Protein AF-A0A0D0VT07-F1 (afdb_monomer_lite)

pLDDT: mean 70.3, std 18.0, range [36.88, 98.62]

Structure (mmCIF, N/CA/C/O backbone):
data_AF-A0A0D0VT07-F1
#
_entry.id   AF-A0A0D0VT07-F1
#
loop_
_atom_site.group_PDB
_atom_site.id
_atom_site.type_symbol
_atom_site.label_atom_id
_atom_site.label_alt_id
_atom_site.label_comp_id
_atom_site.label_asym_id
_atom_site.label_entity_id
_atom_site.label_seq_id
_atom_site.pdbx_PDB_ins_code
_atom_site.Cartn_x
_atom_site.Cartn_y
_atom_site.Cartn_z
_atom_site.occupancy
_atom_site.B_iso_or_equiv
_atom_site.auth_seq_id
_atom_site.auth_comp_id
_atom_site.auth_asym_id
_atom_site.auth_atom_id
_atom_site.pdbx_PDB_model_num
ATOM 1 N N . MET A 1 1 ? -12.416 0.927 -58.620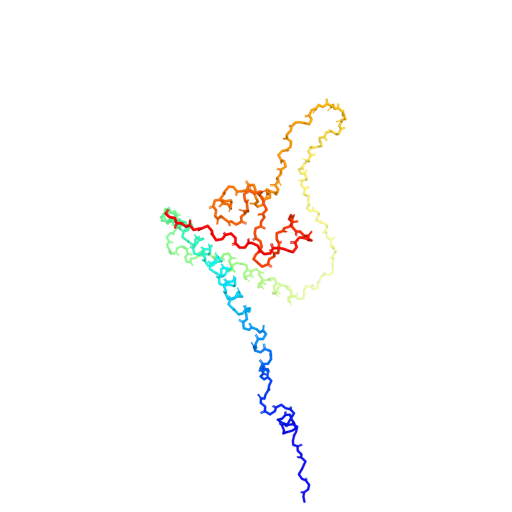 1.00 62.34 1 MET A N 1
ATOM 2 C CA . MET A 1 1 ? -13.016 1.342 -57.333 1.00 62.34 1 MET A CA 1
ATOM 3 C C . MET A 1 1 ? -11.871 1.669 -56.388 1.00 62.34 1 MET A C 1
ATOM 5 O O . MET A 1 1 ? -11.116 0.769 -56.050 1.00 62.34 1 MET A O 1
ATOM 9 N N . SER A 1 2 ? -11.650 2.947 -56.073 1.00 72.12 2 SER A N 1
ATOM 10 C CA . SER A 1 2 ? -10.597 3.383 -55.149 1.00 72.12 2 SER A CA 1
ATOM 11 C C . SER A 1 2 ? -11.063 3.151 -53.716 1.00 72.12 2 SER A C 1
ATOM 13 O O . SER A 1 2 ? -12.008 3.790 -53.256 1.00 72.12 2 SER A O 1
ATOM 15 N N . HIS A 1 3 ? -10.435 2.206 -53.021 1.00 80.38 3 HIS A N 1
ATOM 16 C CA . HIS A 1 3 ? -10.728 1.970 -51.615 1.00 80.38 3 HIS A CA 1
ATOM 17 C C . HIS A 1 3 ? -9.948 2.989 -50.783 1.00 80.38 3 HIS A C 1
ATOM 19 O O . HIS A 1 3 ? -8.718 2.976 -50.767 1.00 80.38 3 HIS A O 1
ATOM 25 N N . HIS A 1 4 ? -10.660 3.899 -50.123 1.00 83.94 4 HIS A N 1
ATOM 26 C CA . HIS A 1 4 ? -10.041 4.822 -49.180 1.00 83.94 4 HIS A CA 1
ATOM 27 C C . HIS A 1 4 ? -9.850 4.098 -47.842 1.00 83.94 4 HIS A C 1
ATOM 29 O O . HIS A 1 4 ? -10.792 3.447 -47.375 1.00 83.94 4 HIS A O 1
ATOM 35 N N . PRO A 1 5 ? -8.654 4.167 -47.233 1.00 84.44 5 PRO A N 1
ATOM 36 C CA . PRO A 1 5 ? -8.430 3.560 -45.933 1.00 84.44 5 PRO A CA 1
ATOM 37 C C . PRO A 1 5 ? -9.295 4.269 -44.891 1.00 84.44 5 PRO A C 1
ATOM 39 O O . PRO A 1 5 ? -9.394 5.498 -44.861 1.00 84.44 5 PRO A O 1
ATOM 42 N N . THR A 1 6 ? -9.946 3.483 -44.038 1.00 89.44 6 THR A N 1
ATOM 43 C CA . THR A 1 6 ? -10.738 4.039 -42.937 1.00 89.44 6 THR A CA 1
ATOM 44 C C . THR A 1 6 ? -9.805 4.655 -41.885 1.00 89.44 6 THR A C 1
ATOM 46 O O . THR A 1 6 ? -8.679 4.179 -41.730 1.00 89.44 6 THR A O 1
ATOM 49 N N . PRO A 1 7 ? -10.237 5.665 -41.105 1.00 81.38 7 PRO A N 1
ATOM 50 C CA . PRO A 1 7 ? -9.394 6.264 -40.062 1.00 81.38 7 PRO A CA 1
ATOM 51 C C . PRO A 1 7 ? -8.797 5.224 -39.099 1.00 81.38 7 PRO A C 1
ATOM 53 O O . PRO A 1 7 ? -7.610 5.250 -38.795 1.00 81.38 7 PRO A O 1
ATOM 56 N N . LYS A 1 8 ? -9.592 4.208 -38.740 1.00 78.88 8 LYS A N 1
ATOM 57 C CA . LYS A 1 8 ? -9.168 3.082 -37.892 1.00 78.88 8 LYS A CA 1
ATOM 58 C C . LYS A 1 8 ? -8.049 2.236 -38.511 1.00 78.88 8 LYS A C 1
ATOM 60 O O . LYS A 1 8 ? -7.284 1.596 -37.794 1.00 78.88 8 LYS A O 1
ATOM 65 N N . GLU A 1 9 ? -7.980 2.178 -39.834 1.00 83.50 9 GLU A N 1
ATOM 66 C CA . GLU A 1 9 ? -6.974 1.425 -40.583 1.00 83.50 9 GLU A CA 1
ATOM 67 C C . GLU A 1 9 ? -5.666 2.208 -40.731 1.00 83.50 9 GLU A C 1
ATOM 69 O O . GLU A 1 9 ? -4.577 1.643 -40.600 1.00 83.50 9 GLU A O 1
ATOM 74 N N . VAL A 1 10 ? -5.768 3.530 -40.878 1.00 83.00 10 VAL A N 1
ATOM 75 C CA . VAL A 1 10 ? -4.620 4.442 -40.793 1.00 83.00 10 VAL A CA 1
ATOM 76 C C . VAL A 1 10 ? -3.985 4.379 -39.396 1.00 83.00 10 VAL A C 1
ATOM 78 O O . VAL A 1 10 ? -2.770 4.205 -39.287 1.00 83.00 10 VAL A O 1
ATOM 81 N N . ASP A 1 11 ? -4.795 4.390 -38.332 1.00 78.81 11 ASP A N 1
ATOM 82 C CA . ASP A 1 11 ? -4.316 4.300 -36.942 1.00 78.81 11 ASP A CA 1
ATOM 83 C C . ASP A 1 11 ? -3.544 2.998 -36.662 1.00 78.81 11 ASP A C 1
ATOM 85 O O . ASP A 1 11 ? -2.495 3.002 -36.009 1.00 78.81 11 ASP A O 1
ATOM 89 N N . ARG A 1 12 ? -4.025 1.870 -37.204 1.00 78.06 12 ARG A N 1
ATOM 90 C CA . ARG A 1 12 ? -3.356 0.560 -37.102 1.00 78.06 12 ARG A CA 1
ATOM 91 C C . ARG A 1 12 ? -2.014 0.517 -37.832 1.00 78.06 12 ARG A C 1
ATOM 93 O O . ARG A 1 12 ? -1.123 -0.216 -37.408 1.00 78.06 12 ARG A O 1
ATOM 100 N N . THR A 1 13 ? -1.863 1.298 -38.899 1.00 80.06 13 THR A N 1
ATOM 101 C CA . THR A 1 13 ? -0.640 1.339 -39.712 1.00 80.06 13 THR A CA 1
ATOM 102 C C . THR A 1 13 ? 0.497 2.071 -38.991 1.00 80.06 13 THR A C 1
ATOM 104 O O . THR A 1 13 ? 1.646 1.641 -39.065 1.00 80.06 13 THR A O 1
ATOM 107 N N . TYR A 1 14 ? 0.190 3.139 -38.245 1.00 78.56 14 TYR A N 1
ATOM 108 C CA . TYR A 1 14 ? 1.198 3.958 -37.557 1.00 78.56 14 TYR A CA 1
ATOM 109 C C . TYR A 1 14 ? 1.756 3.294 -36.277 1.00 78.56 14 TYR A C 1
ATOM 111 O O . TYR A 1 14 ? 2.939 3.436 -35.975 1.00 78.56 14 TYR A O 1
ATOM 119 N N . HIS A 1 15 ? 0.947 2.506 -35.553 1.00 78.38 15 HIS A N 1
ATOM 120 C CA . HIS A 1 15 ? 1.388 1.720 -34.387 1.00 78.38 15 HIS A CA 1
ATOM 121 C C . HIS A 1 15 ? 0.908 0.260 -34.464 1.00 78.38 15 HIS A C 1
ATOM 123 O O . HIS A 1 15 ? 0.010 -0.142 -33.717 1.00 78.38 15 HIS A O 1
ATOM 129 N N . PRO A 1 16 ? 1.539 -0.588 -35.297 1.00 76.62 16 PRO A N 1
ATOM 130 C CA . PRO A 1 16 ? 1.051 -1.945 -35.562 1.00 76.62 16 PRO A CA 1
ATOM 131 C C . PRO A 1 16 ? 1.101 -2.872 -34.339 1.00 76.62 16 PRO A C 1
ATOM 133 O O . PRO A 1 16 ? 0.386 -3.867 -34.279 1.00 76.62 16 PRO A O 1
ATOM 136 N N . LYS A 1 17 ? 1.933 -2.551 -33.338 1.00 76.12 17 LYS A N 1
ATOM 137 C CA . LYS A 1 17 ? 2.031 -3.279 -32.057 1.00 76.12 17 LYS A CA 1
ATOM 138 C C . LYS A 1 17 ? 1.311 -2.558 -30.903 1.00 76.12 17 LYS A C 1
ATOM 140 O O . LYS A 1 17 ? 1.505 -2.918 -29.742 1.00 76.12 17 LYS A O 1
ATOM 145 N N . GLY A 1 18 ? 0.496 -1.550 -31.222 1.00 80.81 18 GLY A N 1
ATOM 146 C CA . GLY A 1 18 ? -0.196 -0.682 -30.270 1.00 80.81 18 GLY A CA 1
ATOM 147 C C . GLY A 1 18 ? 0.733 0.274 -29.515 1.00 80.81 18 GLY A C 1
ATOM 148 O O . GLY A 1 18 ? 1.937 0.335 -29.764 1.00 80.81 18 GLY A O 1
ATOM 149 N N . TYR A 1 19 ? 0.173 0.986 -28.533 1.00 78.06 19 TYR A N 1
ATOM 150 C CA . TYR A 1 19 ? 0.887 1.897 -27.619 1.00 78.06 19 TYR A CA 1
ATOM 151 C C . TYR A 1 19 ? 1.675 1.159 -26.519 1.00 78.06 19 TYR A C 1
ATOM 153 O O . TYR A 1 19 ? 1.827 1.638 -25.394 1.00 78.06 19 TYR A O 1
ATOM 161 N N . GLY A 1 20 ? 2.142 -0.055 -26.813 1.00 81.88 20 GLY A N 1
ATOM 162 C CA . GLY A 1 20 ? 2.931 -0.846 -25.882 1.00 81.88 20 GLY A CA 1
ATOM 163 C C . GLY A 1 20 ? 4.286 -0.197 -25.603 1.00 81.88 20 GLY A C 1
ATOM 164 O O . GLY A 1 20 ? 4.873 0.478 -26.445 1.00 81.88 20 GLY A O 1
ATOM 165 N N . MET A 1 21 ? 4.827 -0.435 -24.410 1.00 84.56 21 MET A N 1
ATOM 166 C CA . MET A 1 21 ? 6.164 0.049 -24.069 1.00 84.56 21 MET A CA 1
ATOM 167 C C . MET A 1 21 ? 7.233 -0.569 -24.970 1.00 84.56 21 MET A C 1
ATOM 169 O O . MET A 1 21 ? 7.330 -1.797 -25.083 1.00 84.56 21 MET A O 1
ATOM 173 N N . SER A 1 22 ? 8.088 0.286 -25.531 1.00 89.19 22 SER A N 1
ATOM 174 C CA . SER A 1 22 ? 9.254 -0.135 -26.301 1.00 89.19 22 SER A CA 1
ATOM 175 C C . SER A 1 22 ? 10.245 -0.939 -25.435 1.00 89.19 22 SER A C 1
ATOM 177 O O . SER A 1 22 ? 10.292 -0.772 -24.208 1.00 89.19 22 SER A O 1
ATOM 179 N N . PRO A 1 23 ? 11.070 -1.818 -26.038 1.00 87.25 23 PRO A N 1
ATOM 180 C CA . PRO A 1 23 ? 12.068 -2.601 -25.303 1.00 87.25 23 PRO A CA 1
ATOM 181 C C . PRO A 1 23 ? 13.051 -1.747 -24.488 1.00 87.25 23 PRO A C 1
ATOM 183 O O . PRO A 1 23 ? 13.441 -2.140 -23.386 1.00 87.25 23 PRO A O 1
ATOM 186 N N . SER A 1 24 ? 13.408 -0.558 -24.988 1.00 89.19 24 SER A N 1
ATOM 187 C CA . SER A 1 24 ? 14.269 0.400 -24.284 1.00 89.19 24 SER A CA 1
ATOM 188 C C . SER A 1 24 ? 13.611 0.926 -23.008 1.00 89.19 24 SER A C 1
ATOM 190 O O . SER A 1 24 ? 14.225 0.922 -21.940 1.00 89.19 24 SER A O 1
ATOM 192 N N . LEU A 1 25 ? 12.332 1.289 -23.090 1.00 88.50 25 LEU A N 1
ATOM 193 C CA . LEU A 1 25 ? 11.566 1.809 -21.964 1.00 88.50 25 LEU A CA 1
ATOM 194 C C . LEU A 1 25 ? 11.321 0.725 -20.898 1.00 88.50 25 LEU A C 1
ATOM 196 O O . LEU A 1 25 ? 11.452 0.994 -19.703 1.00 88.50 25 LEU A O 1
ATOM 200 N N . LYS A 1 26 ? 11.072 -0.529 -21.301 1.00 89.69 26 LYS A N 1
ATOM 201 C CA . LYS A 1 26 ? 10.966 -1.661 -20.359 1.00 89.69 26 LYS A CA 1
ATOM 202 C C . LYS A 1 26 ? 12.253 -1.865 -19.557 1.00 89.69 26 LYS A C 1
ATOM 204 O O . LYS A 1 26 ? 12.184 -2.036 -18.343 1.00 89.69 26 LYS A O 1
ATOM 209 N N . ARG A 1 27 ? 13.426 -1.820 -20.204 1.00 91.00 27 ARG A N 1
ATOM 210 C CA . ARG A 1 27 ? 14.727 -1.958 -19.523 1.00 91.00 27 ARG A CA 1
ATOM 211 C C . ARG A 1 27 ? 14.967 -0.823 -18.529 1.00 91.00 27 ARG A C 1
ATOM 213 O O . ARG A 1 27 ? 15.403 -1.098 -17.417 1.00 91.00 27 ARG A O 1
ATOM 220 N N . ALA A 1 28 ? 14.641 0.410 -18.910 1.00 91.69 28 ALA A N 1
ATOM 221 C CA . ALA A 1 28 ? 14.806 1.578 -18.048 1.00 91.69 28 ALA A CA 1
ATOM 222 C C . ALA A 1 28 ? 13.958 1.505 -16.764 1.00 91.69 28 ALA A C 1
ATOM 224 O O . ALA A 1 28 ? 14.369 2.021 -15.731 1.00 91.69 28 ALA A O 1
ATOM 225 N N . ARG A 1 29 ? 12.798 0.832 -16.797 1.00 91.62 29 ARG A N 1
ATOM 226 C CA . ARG A 1 29 ? 11.911 0.697 -15.627 1.00 91.62 29 ARG A CA 1
ATOM 227 C C . ARG A 1 29 ? 12.224 -0.491 -14.725 1.00 91.62 29 ARG A C 1
ATOM 229 O O . ARG A 1 29 ? 11.852 -0.450 -13.558 1.00 91.62 29 ARG A O 1
ATOM 236 N N . LYS A 1 30 ? 12.928 -1.517 -15.223 1.00 90.00 30 LYS A N 1
ATOM 237 C CA . LYS A 1 30 ? 13.288 -2.709 -14.434 1.00 90.00 30 LYS A CA 1
ATOM 238 C C . LYS A 1 30 ? 13.855 -2.404 -13.037 1.00 90.00 30 LYS A C 1
ATOM 240 O O . LYS A 1 30 ? 1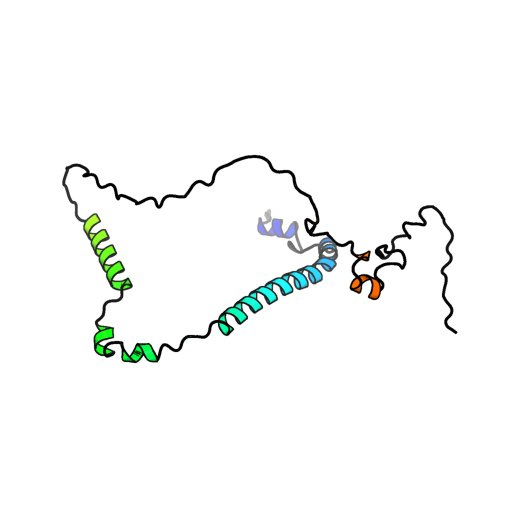3.371 -3.033 -12.101 1.00 90.00 30 LYS A 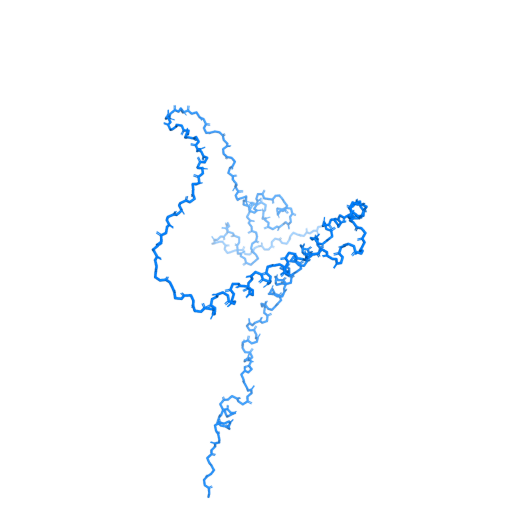O 1
ATOM 245 N N . PRO A 1 31 ? 14.814 -1.474 -12.851 1.00 90.62 31 PRO A N 1
ATOM 246 C CA . PRO A 1 31 ? 15.399 -1.259 -11.527 1.00 90.62 31 PRO A CA 1
ATOM 247 C C . PRO A 1 31 ? 14.438 -0.589 -10.534 1.00 90.62 31 PRO A C 1
ATOM 249 O O . PRO A 1 31 ? 14.538 -0.836 -9.339 1.00 90.62 31 PRO A O 1
ATOM 252 N N . PHE A 1 32 ? 13.484 0.222 -11.003 1.00 92.56 32 PHE A N 1
ATOM 253 C CA . PHE A 1 32 ? 12.603 0.995 -10.119 1.00 92.56 32 PHE A CA 1
ATOM 254 C C . PHE A 1 32 ? 11.345 0.241 -9.693 1.00 92.56 32 PHE A C 1
ATOM 256 O O . PHE A 1 32 ? 10.717 0.623 -8.713 1.00 92.56 32 PHE A O 1
ATOM 263 N N . ILE A 1 33 ? 10.974 -0.835 -10.394 1.00 93.19 33 ILE A N 1
ATOM 264 C CA . ILE A 1 33 ? 9.782 -1.620 -10.047 1.00 93.19 33 ILE A CA 1
ATOM 265 C C . ILE A 1 33 ? 9.913 -2.181 -8.629 1.00 93.19 33 ILE A C 1
ATOM 267 O O . ILE A 1 33 ? 8.999 -2.015 -7.829 1.00 93.19 33 ILE A O 1
ATOM 271 N N . LEU A 1 34 ? 11.057 -2.787 -8.301 1.00 93.38 34 LEU A N 1
ATOM 272 C CA . LEU A 1 34 ? 11.265 -3.386 -6.984 1.00 93.38 34 LEU A CA 1
ATOM 273 C C . LEU A 1 34 ? 11.245 -2.326 -5.877 1.00 93.38 34 LEU A C 1
ATOM 275 O O . LEU A 1 34 ? 10.527 -2.480 -4.895 1.00 93.38 34 LEU A O 1
ATOM 279 N N . THR A 1 35 ? 11.986 -1.231 -6.061 1.00 94.50 35 THR A N 1
ATOM 280 C CA . THR A 1 35 ? 12.071 -0.150 -5.072 1.00 94.50 35 THR A CA 1
ATOM 281 C C . THR A 1 35 ? 10.720 0.528 -4.853 1.00 94.50 35 THR A C 1
ATOM 283 O O . THR A 1 35 ? 10.335 0.761 -3.712 1.00 94.50 35 THR A O 1
ATOM 286 N N . ASN A 1 36 ? 9.957 0.782 -5.918 1.00 96.38 36 ASN A N 1
ATOM 287 C CA . ASN A 1 36 ? 8.639 1.408 -5.810 1.00 96.38 36 ASN A CA 1
ATOM 288 C C . ASN A 1 36 ? 7.613 0.480 -5.155 1.00 96.38 36 ASN A C 1
ATOM 290 O O . ASN A 1 36 ? 6.797 0.949 -4.368 1.00 96.38 36 ASN A O 1
ATOM 294 N N . VAL A 1 37 ? 7.655 -0.824 -5.448 1.00 97.38 37 VAL A N 1
ATOM 295 C CA . VAL A 1 37 ? 6.791 -1.811 -4.783 1.00 97.38 37 VAL A CA 1
ATOM 296 C C . VAL A 1 37 ? 7.145 -1.926 -3.307 1.00 97.38 37 VAL A C 1
ATOM 298 O O . VAL A 1 37 ? 6.246 -1.991 -2.478 1.00 97.38 37 VAL A O 1
ATOM 301 N N . LEU A 1 38 ? 8.433 -1.908 -2.964 1.00 97.88 38 LEU A N 1
ATOM 302 C CA . LEU A 1 38 ? 8.872 -1.984 -1.576 1.00 97.88 38 LEU A CA 1
ATOM 303 C C . LEU A 1 38 ? 8.437 -0.738 -0.800 1.00 97.88 38 LEU A C 1
ATOM 305 O O . LEU A 1 38 ? 7.771 -0.865 0.220 1.00 97.88 38 LEU A O 1
ATOM 309 N N . ILE A 1 39 ? 8.738 0.459 -1.307 1.00 98.06 39 ILE A N 1
ATOM 310 C CA . ILE A 1 39 ? 8.359 1.720 -0.654 1.00 98.06 39 ILE A CA 1
ATOM 311 C C . ILE A 1 39 ? 6.833 1.855 -0.593 1.00 98.06 39 ILE A C 1
ATOM 313 O O . ILE A 1 39 ? 6.275 2.100 0.475 1.00 98.06 39 ILE A O 1
ATOM 317 N N . GLY A 1 40 ? 6.138 1.631 -1.709 1.00 98.25 40 GLY A N 1
ATOM 318 C CA . GLY A 1 40 ? 4.676 1.656 -1.743 1.00 98.25 40 GLY A CA 1
ATOM 319 C C . GLY A 1 40 ? 4.067 0.642 -0.774 1.00 98.25 40 GLY A C 1
ATOM 320 O O . GLY A 1 40 ? 3.175 0.985 -0.003 1.00 98.25 40 GLY A O 1
ATOM 321 N N . GLY A 1 41 ? 4.614 -0.574 -0.736 1.00 98.56 41 GLY A N 1
ATOM 322 C CA . GLY A 1 41 ? 4.216 -1.626 0.194 1.00 98.56 41 GLY A CA 1
ATOM 323 C C . GLY A 1 41 ? 4.423 -1.229 1.653 1.00 98.56 41 GLY A C 1
ATOM 324 O O . GLY A 1 41 ? 3.527 -1.439 2.462 1.00 98.56 41 GLY A O 1
ATOM 325 N N . THR A 1 42 ? 5.546 -0.589 1.992 1.00 98.62 42 THR A N 1
ATOM 326 C CA . THR A 1 42 ? 5.786 -0.109 3.363 1.00 98.62 42 THR A CA 1
ATOM 327 C C . THR A 1 42 ? 4.783 0.955 3.794 1.00 98.62 42 THR A C 1
ATOM 329 O O . THR A 1 42 ? 4.286 0.893 4.914 1.00 98.62 42 THR A O 1
ATOM 332 N N . ILE A 1 43 ? 4.426 1.887 2.905 1.00 98.62 43 ILE A N 1
ATOM 333 C CA . ILE A 1 43 ? 3.437 2.932 3.197 1.00 98.62 43 ILE A CA 1
ATOM 334 C C . ILE A 1 43 ? 2.048 2.313 3.397 1.00 98.62 43 ILE A C 1
ATOM 336 O O . ILE A 1 43 ? 1.361 2.642 4.361 1.00 98.62 43 ILE A O 1
ATOM 340 N N . VAL A 1 44 ? 1.647 1.385 2.523 1.00 98.56 44 VAL A N 1
ATOM 341 C CA . VAL A 1 44 ? 0.354 0.690 2.628 1.00 98.56 44 VAL A CA 1
ATOM 342 C C . VAL A 1 44 ? 0.282 -0.152 3.900 1.00 98.56 44 VAL A C 1
ATOM 344 O O . VAL A 1 44 ? -0.705 -0.075 4.626 1.00 98.56 44 VAL A O 1
ATOM 347 N N . ALA A 1 45 ? 1.330 -0.918 4.208 1.00 98.56 45 ALA A N 1
ATOM 348 C CA . ALA A 1 45 ? 1.392 -1.725 5.422 1.00 98.56 45 ALA A CA 1
ATOM 349 C C . ALA A 1 45 ? 1.341 -0.856 6.685 1.00 98.56 45 ALA A C 1
ATOM 351 O O . ALA A 1 45 ? 0.636 -1.198 7.631 1.00 98.56 45 ALA A O 1
ATOM 352 N N . PHE A 1 46 ? 2.033 0.286 6.688 1.00 98.38 46 PHE A N 1
ATOM 353 C CA . PHE A 1 46 ? 1.967 1.248 7.784 1.00 98.38 46 PHE A CA 1
ATOM 354 C C . PHE A 1 46 ? 0.548 1.798 7.973 1.00 98.38 46 PHE A C 1
ATOM 356 O O . PHE A 1 46 ? 0.024 1.757 9.083 1.00 98.38 46 PHE A O 1
ATOM 363 N N . ALA A 1 47 ? -0.106 2.245 6.897 1.00 98.44 47 ALA A N 1
ATOM 364 C CA . ALA A 1 47 ? -1.467 2.773 6.963 1.00 98.44 47 ALA A CA 1
ATOM 365 C C . ALA A 1 47 ? -2.476 1.725 7.465 1.00 98.44 47 ALA A C 1
ATOM 367 O O . ALA A 1 47 ? -3.270 2.010 8.360 1.00 98.44 47 ALA A O 1
ATOM 368 N N . LEU A 1 48 ? -2.412 0.498 6.937 1.00 98.44 48 LEU A N 1
ATOM 369 C CA . LEU A 1 48 ? -3.256 -0.611 7.388 1.00 98.44 48 LEU A CA 1
ATOM 370 C C . LEU A 1 48 ? -2.960 -1.006 8.837 1.00 98.44 48 LEU A C 1
ATOM 372 O O . LEU A 1 48 ? -3.886 -1.323 9.575 1.00 98.44 48 LEU A O 1
ATOM 376 N N . GLY A 1 49 ? -1.695 -0.958 9.257 1.00 98.00 49 GLY A N 1
ATOM 377 C CA . GLY A 1 49 ? -1.293 -1.215 10.637 1.00 98.00 49 GLY A CA 1
ATOM 378 C C . GLY A 1 49 ? -1.887 -0.195 11.605 1.00 98.00 49 GLY A C 1
ATOM 379 O O . GLY A 1 49 ? -2.475 -0.584 12.609 1.00 98.00 49 GLY A O 1
ATOM 380 N N . VAL A 1 50 ? -1.807 1.099 11.276 1.00 97.62 50 VAL A N 1
ATOM 381 C CA . VAL A 1 50 ? -2.439 2.169 12.067 1.00 97.62 50 VAL A CA 1
ATOM 382 C C . VAL A 1 50 ? -3.958 1.998 12.102 1.00 97.62 50 VAL A C 1
ATOM 384 O O . VAL A 1 50 ? -4.555 2.112 13.168 1.00 97.62 50 VAL A O 1
ATOM 387 N N . TYR A 1 51 ? -4.588 1.676 10.970 1.00 96.50 51 TYR A N 1
ATOM 388 C CA . TYR A 1 51 ? -6.030 1.429 10.898 1.00 96.50 51 TYR A CA 1
ATOM 389 C C . TYR A 1 51 ? -6.460 0.234 11.760 1.00 96.50 51 TYR A C 1
ATOM 391 O O . TYR A 1 51 ? -7.357 0.362 12.593 1.00 96.50 51 TYR A O 1
ATOM 399 N N . ALA A 1 52 ? -5.792 -0.910 11.624 1.00 96.25 52 ALA A N 1
ATOM 400 C CA . ALA A 1 52 ? -6.090 -2.100 12.415 1.00 96.25 52 ALA A CA 1
ATOM 401 C C . ALA A 1 52 ? -5.857 -1.853 13.912 1.00 96.25 52 ALA A C 1
ATOM 403 O O . ALA A 1 52 ? -6.687 -2.230 14.739 1.00 96.25 52 ALA A O 1
ATOM 404 N N . TYR A 1 53 ? -4.768 -1.158 14.255 1.00 96.25 53 TYR A N 1
ATOM 405 C CA . TYR A 1 53 ? -4.505 -0.736 15.625 1.00 96.25 53 TYR A CA 1
ATOM 406 C C . TYR A 1 53 ? -5.608 0.182 16.145 1.00 96.25 53 TYR A C 1
ATOM 408 O O . TYR A 1 53 ? -6.055 -0.013 17.265 1.00 96.25 53 TYR A O 1
ATOM 416 N N . SER A 1 54 ? -6.096 1.131 15.342 1.00 95.31 54 SER A N 1
ATOM 417 C CA . SER A 1 54 ? -7.156 2.046 15.775 1.00 95.31 54 SER A CA 1
ATOM 418 C C . SER A 1 54 ? -8.434 1.308 16.177 1.00 95.31 54 SER A C 1
ATOM 420 O O . SER A 1 54 ? -8.999 1.619 17.216 1.00 95.31 54 SER A O 1
ATOM 422 N N . ILE A 1 55 ? -8.838 0.274 15.434 1.00 90.12 55 ILE A N 1
ATOM 423 C CA . ILE A 1 55 ? -10.017 -0.534 15.779 1.00 90.12 55 ILE A CA 1
ATOM 424 C C . ILE A 1 55 ? -9.757 -1.364 17.037 1.00 90.12 55 ILE A C 1
ATOM 426 O O . ILE A 1 55 ? -10.622 -1.455 17.897 1.00 90.12 55 ILE A O 1
ATOM 430 N N . SER A 1 56 ? -8.567 -1.958 17.161 1.00 87.62 56 SER A N 1
ATOM 431 C CA . SER A 1 56 ? -8.224 -2.789 18.320 1.00 87.62 56 SER A CA 1
ATOM 432 C C . SER A 1 56 ? -7.998 -1.985 19.602 1.00 87.62 56 SER A C 1
ATOM 434 O O . SER A 1 56 ? -8.181 -2.525 20.689 1.00 87.62 56 SER A O 1
ATOM 436 N N . ALA A 1 57 ? -7.516 -0.749 19.484 1.00 88.81 57 ALA A N 1
ATOM 437 C CA . ALA A 1 57 ? -7.191 0.118 20.610 1.00 88.81 57 ALA A CA 1
ATOM 438 C C . ALA A 1 57 ? -8.417 0.876 21.121 1.00 88.81 57 ALA A C 1
ATOM 440 O O . ALA A 1 57 ? -8.443 1.281 22.281 1.00 88.81 57 ALA A O 1
ATOM 441 N N . VAL A 1 58 ? -9.433 1.061 20.274 1.00 87.00 58 VAL A N 1
ATOM 442 C CA . VAL A 1 58 ? -10.742 1.523 20.723 1.00 87.00 58 VAL A CA 1
ATOM 443 C C . VAL A 1 58 ? -11.406 0.361 21.451 1.00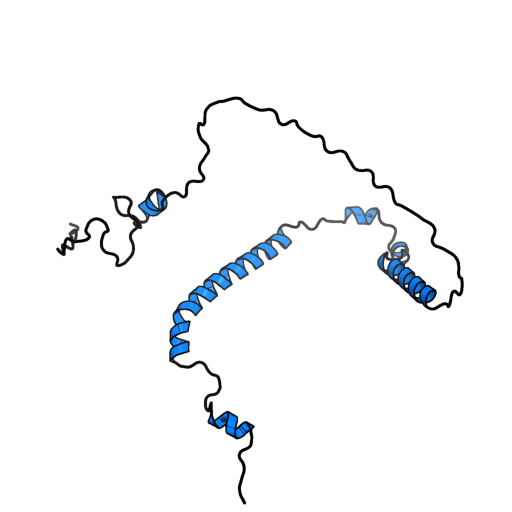 87.00 58 VAL A C 1
ATOM 445 O O . VAL A 1 58 ? -11.980 -0.541 20.843 1.00 87.00 58 VAL A O 1
ATOM 448 N N . GLN A 1 59 ? -11.300 0.382 22.777 1.00 77.94 59 GLN A N 1
ATOM 449 C CA . GLN A 1 59 ? -12.170 -0.406 23.635 1.00 77.94 59 GLN A CA 1
ATOM 450 C C . GLN A 1 59 ? -13.600 0.029 23.321 1.00 77.94 59 GLN A C 1
ATOM 452 O O . GLN A 1 59 ? -13.952 1.196 23.492 1.00 77.94 59 GLN A O 1
ATOM 457 N N . GLN A 1 60 ? -14.383 -0.886 22.753 1.00 76.38 60 GLN A N 1
ATOM 458 C CA . GLN A 1 60 ? -15.808 -0.662 22.580 1.00 76.38 60 GLN A CA 1
ATOM 459 C C . GLN A 1 60 ? -16.401 -0.654 23.984 1.00 76.38 60 GLN A C 1
ATOM 461 O O . GLN A 1 60 ? -16.395 -1.685 24.653 1.00 76.38 60 GLN A O 1
ATOM 466 N N . ASP A 1 61 ? -16.777 0.536 24.443 1.00 82.69 61 ASP A N 1
ATOM 467 C CA . ASP A 1 61 ? -17.417 0.732 25.736 1.00 82.69 61 ASP A CA 1
ATOM 468 C C . ASP A 1 61 ? -18.708 -0.096 25.777 1.00 82.69 61 ASP A C 1
ATOM 470 O O . ASP A 1 61 ? -19.467 -0.118 24.801 1.00 82.69 61 ASP A O 1
ATOM 474 N N . ASP A 1 62 ? -18.912 -0.836 26.862 1.00 79.12 62 ASP A N 1
ATOM 475 C CA . ASP A 1 62 ? -20.076 -1.703 27.013 1.00 79.12 62 ASP A CA 1
ATOM 476 C C . ASP A 1 62 ? -21.218 -0.864 27.579 1.00 79.12 62 ASP A C 1
ATOM 478 O O . ASP A 1 62 ? -21.326 -0.681 28.786 1.00 79.12 62 ASP A O 1
ATOM 482 N N . PHE A 1 63 ? -22.064 -0.329 26.698 1.00 74.19 63 PHE A N 1
ATOM 483 C CA . PHE A 1 63 ? -23.210 0.515 27.067 1.00 74.19 63 PHE A CA 1
ATOM 484 C C . PHE A 1 63 ? -24.356 -0.254 27.753 1.00 74.19 63 PHE A C 1
ATOM 486 O O . PHE A 1 63 ? -25.502 0.202 27.750 1.00 74.19 63 PHE A O 1
ATOM 493 N N . SER A 1 64 ? -24.074 -1.430 28.314 1.00 79.81 64 SER A N 1
ATOM 494 C CA . SER A 1 64 ? -25.041 -2.273 29.012 1.00 79.81 64 SER A CA 1
ATOM 495 C C . SER A 1 64 ? -25.611 -1.596 30.266 1.00 79.81 64 SER A C 1
ATOM 497 O O . SER A 1 64 ? -26.760 -1.837 30.624 1.00 79.81 64 SER A O 1
ATOM 499 N N . ASP A 1 65 ? -24.866 -0.679 30.885 1.00 80.38 65 ASP A N 1
ATOM 500 C CA . ASP A 1 65 ? -25.293 0.127 32.035 1.00 80.38 65 ASP A CA 1
ATOM 501 C C . ASP A 1 65 ? -26.272 1.263 31.675 1.00 80.38 65 ASP A C 1
ATOM 503 O O . ASP A 1 65 ? -27.052 1.718 32.515 1.00 80.38 65 ASP A O 1
ATOM 507 N N . VAL A 1 66 ? -26.277 1.711 30.418 1.00 74.00 66 VAL A N 1
ATOM 508 C CA . VAL A 1 66 ? -27.200 2.743 29.921 1.00 74.00 66 VAL A CA 1
ATOM 509 C C . VAL A 1 66 ? -28.557 2.144 29.533 1.00 74.00 66 VAL A C 1
ATOM 511 O O . VAL A 1 66 ? -29.569 2.850 29.553 1.00 74.00 66 VAL A O 1
ATOM 514 N N . GLU A 1 67 ? -28.622 0.849 29.209 1.00 73.88 67 GLU A N 1
ATOM 515 C CA . GLU A 1 67 ? -29.875 0.181 28.829 1.00 73.88 67 GLU A CA 1
ATOM 516 C C . GLU A 1 67 ? -30.937 0.222 29.931 1.00 73.88 67 GLU A C 1
ATOM 518 O O . GLU A 1 67 ? -32.115 0.414 29.617 1.00 73.88 67 GLU A O 1
ATOM 523 N N . ASP A 1 68 ? -30.513 0.163 31.193 1.00 76.38 68 ASP A N 1
ATOM 524 C CA . ASP A 1 68 ? -31.383 0.232 32.372 1.00 76.38 68 ASP A CA 1
ATOM 525 C C . ASP A 1 68 ? -32.007 1.622 32.590 1.00 76.38 68 ASP A C 1
ATOM 527 O O . ASP A 1 68 ? -33.067 1.748 33.206 1.00 76.38 68 ASP A O 1
ATOM 531 N N . LEU A 1 69 ? -31.372 2.684 32.084 1.00 75.06 69 LEU A N 1
ATOM 532 C CA . LEU A 1 69 ? -31.850 4.068 32.222 1.00 75.06 69 LEU A CA 1
ATOM 533 C C . LEU A 1 69 ? -32.817 4.477 31.115 1.00 75.06 69 LEU A C 1
ATOM 535 O O . LEU A 1 69 ? -33.462 5.527 31.187 1.00 75.06 69 LEU A O 1
ATOM 539 N N . LEU A 1 70 ? -32.881 3.686 30.055 1.00 72.19 70 LEU A N 1
ATOM 540 C CA . LEU A 1 70 ? -33.659 4.022 28.890 1.00 72.19 70 LEU A CA 1
ATOM 541 C C . LEU A 1 70 ? -35.102 3.521 29.055 1.00 72.19 70 LEU A C 1
ATOM 543 O O . LEU A 1 70 ? -35.327 2.405 29.524 1.00 72.19 70 LEU A O 1
ATOM 547 N N . PRO A 1 71 ? -36.098 4.309 28.614 1.00 74.38 71 PRO A N 1
ATOM 548 C CA . PRO A 1 71 ? -37.489 3.903 28.704 1.00 74.38 71 PRO A CA 1
ATOM 549 C C . PRO A 1 71 ? -37.734 2.607 27.908 1.00 74.38 71 PRO A C 1
ATOM 551 O O . PRO A 1 71 ? -36.977 2.310 26.965 1.00 74.38 71 PRO A O 1
ATOM 554 N N . PRO A 1 72 ? -38.783 1.838 28.263 1.00 78.88 72 PRO A N 1
ATOM 555 C CA . PRO A 1 72 ? -39.135 0.590 27.595 1.00 78.88 72 PRO A CA 1
ATOM 556 C C . PRO A 1 72 ? -39.148 0.748 26.072 1.00 78.88 72 PRO A C 1
ATOM 558 O O . PRO A 1 72 ? -39.513 1.798 25.541 1.00 78.88 72 PRO A O 1
ATOM 561 N N . VAL A 1 73 ? -38.762 -0.308 25.351 1.00 69.19 73 VAL A N 1
ATOM 562 C CA . VAL A 1 73 ? -38.562 -0.297 23.885 1.00 69.19 73 VAL A CA 1
ATOM 563 C C . VAL A 1 73 ? -39.784 0.254 23.123 1.00 69.19 73 VAL A C 1
ATOM 565 O O . VAL A 1 73 ? -39.653 0.884 22.073 1.00 69.19 73 VAL A O 1
ATOM 568 N N . GLU A 1 74 ? -40.977 0.089 23.696 1.00 73.56 74 GLU A N 1
ATOM 569 C CA . GLU A 1 74 ? -42.250 0.604 23.186 1.00 73.56 74 GLU A CA 1
ATOM 570 C C . GLU A 1 74 ? -42.319 2.139 23.148 1.00 73.56 74 GLU A C 1
ATOM 572 O O . GLU A 1 74 ? -42.843 2.714 22.193 1.00 73.56 74 GLU A O 1
ATOM 577 N N . GLU A 1 75 ? -41.753 2.818 24.143 1.00 70.12 75 GLU A N 1
ATOM 578 C CA . GLU A 1 75 ? -41.677 4.278 24.188 1.00 70.12 75 GLU A CA 1
ATOM 579 C C . GLU A 1 75 ? -40.581 4.796 23.261 1.00 70.12 75 GLU A C 1
ATOM 581 O O . GLU A 1 75 ? -40.794 5.781 22.559 1.00 70.12 75 GLU A O 1
ATOM 586 N N . ARG A 1 76 ? -39.454 4.080 23.140 1.00 65.31 76 ARG A N 1
ATOM 587 C CA . ARG A 1 76 ? -38.375 4.452 22.208 1.00 65.31 76 ARG A CA 1
ATOM 588 C C . ARG A 1 76 ? -38.823 4.475 20.754 1.00 65.31 76 ARG A C 1
ATOM 590 O O . ARG A 1 76 ? -38.414 5.358 20.013 1.00 65.31 76 ARG A O 1
ATOM 597 N N . SER A 1 77 ? -39.702 3.551 20.364 1.00 68.19 77 SER A N 1
ATOM 598 C CA . SER A 1 77 ? -40.286 3.533 19.017 1.00 68.19 77 SER A CA 1
ATOM 599 C C . SER A 1 77 ? -41.166 4.756 18.713 1.00 68.19 77 SER A C 1
ATOM 601 O O . SER A 1 77 ? -41.408 5.071 17.549 1.00 68.19 77 SER A O 1
ATOM 603 N N . LYS A 1 78 ? -41.636 5.456 19.755 1.00 73.75 78 LYS A N 1
ATOM 604 C CA . LYS A 1 78 ? -42.447 6.678 19.657 1.00 73.75 78 LYS A CA 1
ATOM 605 C C . LYS A 1 78 ? -41.627 7.959 19.791 1.00 73.75 78 LYS A C 1
ATOM 607 O O . LYS A 1 78 ? -42.130 9.023 19.430 1.00 73.75 78 LYS A O 1
ATOM 612 N N . ILE A 1 79 ? -40.394 7.884 20.292 1.00 71.69 79 ILE A N 1
ATOM 613 C CA . ILE A 1 79 ? -39.502 9.041 20.372 1.00 71.69 79 ILE A CA 1
ATOM 614 C C . ILE A 1 79 ? -39.024 9.361 18.953 1.00 71.69 79 ILE A C 1
ATOM 616 O O . ILE A 1 79 ? -38.392 8.544 18.287 1.00 71.69 79 ILE A O 1
ATOM 620 N N . ARG A 1 80 ? -39.363 10.559 18.472 1.00 71.12 80 ARG A N 1
ATOM 621 C CA . ARG A 1 80 ? -38.958 11.038 17.148 1.00 71.12 80 ARG A CA 1
ATOM 622 C C . ARG A 1 80 ? -37.439 11.182 17.081 1.00 71.12 80 ARG A C 1
ATOM 624 O O . ARG A 1 80 ? -36.832 11.780 17.968 1.00 71.12 80 ARG A O 1
ATOM 631 N N . SER A 1 81 ? -36.838 10.662 16.011 1.00 80.94 81 SER A N 1
ATOM 632 C CA . SER A 1 81 ? -35.423 10.886 15.724 1.00 80.94 81 SER A CA 1
ATOM 633 C C . SER A 1 81 ? -35.189 12.365 15.416 1.00 80.94 81 SER A C 1
ATOM 635 O O . SER A 1 81 ? -35.956 12.991 14.683 1.00 80.94 81 SER A O 1
ATOM 637 N N . ILE A 1 82 ? -34.087 12.915 15.925 1.00 78.81 82 ILE A N 1
ATOM 638 C CA . ILE A 1 82 ? -33.621 14.278 15.620 1.00 78.81 82 ILE A CA 1
ATOM 639 C C . ILE A 1 82 ? -33.493 14.480 14.097 1.00 78.81 82 ILE A C 1
ATOM 641 O O . ILE A 1 82 ? -33.701 15.576 13.573 1.00 78.81 82 ILE A O 1
ATOM 645 N N . GLU A 1 83 ? -33.192 13.408 13.362 1.00 79.38 83 GLU A N 1
ATOM 646 C CA . GLU A 1 83 ? -33.083 13.432 11.906 1.00 79.38 83 GLU A CA 1
ATOM 647 C C . GLU A 1 83 ? -34.449 13.565 11.208 1.00 79.38 83 GLU A C 1
ATOM 649 O O . GLU A 1 83 ? -34.555 14.260 10.190 1.00 79.38 83 GLU A O 1
ATOM 654 N N . ASP A 1 84 ? -35.504 12.989 11.792 1.00 82.25 84 ASP A N 1
ATOM 655 C CA . ASP A 1 84 ? -36.881 13.123 11.306 1.00 82.25 84 ASP A CA 1
ATOM 656 C C . ASP A 1 84 ? -37.421 14.534 11.560 1.00 82.25 84 ASP A C 1
ATOM 658 O O . ASP A 1 84 ? -38.004 15.146 10.663 1.00 82.25 84 ASP A O 1
ATOM 662 N N . GLU A 1 85 ? -37.149 15.111 12.733 1.00 82.38 85 GLU A N 1
ATOM 663 C CA . GLU A 1 85 ? -37.544 16.489 13.046 1.00 82.38 85 GLU A CA 1
ATOM 664 C C . GLU A 1 85 ? -36.839 17.502 12.127 1.00 82.38 85 GLU A C 1
ATOM 666 O O . GLU A 1 85 ? -37.467 18.409 11.577 1.00 82.38 85 GLU A O 1
ATOM 671 N N . ALA A 1 86 ? -35.545 17.306 11.856 1.00 85.88 86 ALA A N 1
ATOM 672 C CA . ALA A 1 86 ? -34.801 18.146 10.922 1.00 85.88 86 ALA A CA 1
ATOM 673 C C . ALA A 1 86 ? -35.286 17.993 9.466 1.00 85.88 86 ALA A C 1
ATOM 675 O O . ALA A 1 86 ? -35.138 18.914 8.657 1.00 85.88 86 ALA A O 1
ATOM 676 N N . ARG A 1 87 ? -35.839 16.835 9.088 1.00 83.25 87 ARG A N 1
ATOM 677 C CA . ARG A 1 87 ? -36.454 16.625 7.769 1.00 83.25 87 ARG A CA 1
ATOM 678 C C . ARG A 1 87 ? -37.798 17.339 7.670 1.00 83.25 87 ARG A C 1
ATOM 680 O O . ARG A 1 87 ? -38.046 18.005 6.666 1.00 83.25 87 ARG A O 1
ATOM 687 N N . GLU A 1 88 ? -38.621 17.258 8.711 1.00 84.81 88 GLU A N 1
ATOM 688 C CA . GLU A 1 88 ? -39.892 17.976 8.785 1.00 84.81 88 GLU A CA 1
ATOM 689 C C . GLU A 1 88 ? -39.673 19.493 8.754 1.00 84.81 88 GLU A C 1
ATOM 691 O O . GLU A 1 88 ? -40.280 20.171 7.932 1.00 84.81 88 GLU A O 1
ATOM 696 N N . GLN A 1 89 ? -38.745 20.042 9.544 1.00 83.19 89 GLN A N 1
ATOM 697 C CA . GLN A 1 89 ? -38.436 21.480 9.530 1.00 83.19 89 GLN A CA 1
ATOM 698 C C . GLN A 1 89 ? -37.988 21.974 8.148 1.00 83.19 89 GLN A C 1
ATOM 700 O O . GLN A 1 89 ? -38.403 23.046 7.707 1.00 83.19 89 GLN A O 1
ATOM 705 N N . ARG A 1 90 ? -37.184 21.184 7.425 1.00 85.25 90 ARG A N 1
ATOM 706 C CA . ARG A 1 90 ? -36.791 21.503 6.043 1.00 85.25 90 ARG A CA 1
ATOM 707 C C . ARG A 1 90 ? -37.971 21.434 5.076 1.00 85.25 90 ARG A C 1
ATOM 709 O O . ARG A 1 90 ? -38.048 22.261 4.172 1.00 85.25 90 ARG A O 1
ATOM 716 N N . ALA A 1 91 ? -38.893 20.493 5.273 1.00 84.44 91 ALA A N 1
ATOM 717 C CA . ALA A 1 91 ? -40.122 20.394 4.488 1.00 84.44 91 ALA A CA 1
ATOM 718 C C . ALA A 1 91 ? -41.091 21.557 4.774 1.00 84.44 91 ALA A C 1
ATOM 720 O O . ALA A 1 91 ? -41.706 22.095 3.858 1.00 84.44 91 ALA A O 1
ATOM 721 N N . PHE A 1 92 ? -41.190 22.006 6.026 1.00 79.62 92 PHE A N 1
ATOM 722 C CA . PHE A 1 92 ? -41.963 23.194 6.386 1.00 79.62 92 PHE A CA 1
ATOM 723 C C . PHE A 1 92 ? -41.325 24.475 5.836 1.00 79.62 92 PHE A C 1
ATOM 725 O O . PHE A 1 92 ? -42.045 25.339 5.344 1.00 79.62 92 PHE A O 1
ATOM 732 N N . GLN A 1 93 ? -39.992 24.590 5.837 1.00 81.94 93 GLN A N 1
ATOM 733 C CA . GLN A 1 93 ? -39.285 25.712 5.207 1.00 81.94 93 GLN A CA 1
ATOM 734 C C . GLN A 1 93 ? -39.447 25.724 3.682 1.00 81.94 93 GLN A C 1
ATOM 736 O O . GLN A 1 93 ? -39.606 26.796 3.099 1.00 81.94 93 GLN A O 1
ATOM 741 N N . SER A 1 94 ? -39.444 24.557 3.030 1.00 78.44 94 SER A N 1
ATOM 742 C CA . SER A 1 94 ? -39.662 24.460 1.583 1.00 78.44 94 SER A CA 1
ATOM 743 C C . SER A 1 94 ? -41.117 24.707 1.183 1.00 78.44 94 SER A C 1
ATOM 745 O O . SER A 1 94 ? -41.369 25.271 0.127 1.00 78.44 94 SER A O 1
ATOM 747 N N . LEU A 1 95 ? -42.088 24.357 2.027 1.00 73.88 95 LEU A N 1
ATOM 748 C CA . LEU A 1 95 ? -43.487 24.744 1.827 1.00 73.88 95 LEU A CA 1
ATOM 749 C C . LEU A 1 95 ? -43.709 26.240 2.085 1.00 73.88 95 LEU A C 1
ATOM 751 O O . LEU A 1 95 ? -44.414 26.894 1.318 1.00 73.88 95 LEU A O 1
ATOM 755 N N . ALA A 1 96 ? -43.077 26.806 3.116 1.00 70.88 96 ALA A N 1
ATOM 756 C CA . ALA A 1 96 ? -43.166 28.231 3.431 1.00 70.88 96 ALA A CA 1
ATOM 757 C C . ALA A 1 96 ? -42.552 29.121 2.337 1.00 70.88 96 ALA A C 1
ATOM 759 O O . ALA A 1 96 ? -43.050 30.219 2.104 1.00 70.88 96 ALA A O 1
ATOM 760 N N . SER A 1 97 ? -41.518 28.648 1.632 1.00 70.12 97 SER A N 1
ATOM 761 C CA . SER A 1 97 ? -40.933 29.361 0.489 1.00 70.12 97 SER A CA 1
ATOM 762 C C . SER A 1 97 ? -41.764 29.265 -0.797 1.00 70.12 97 SER A C 1
ATOM 764 O O . SER A 1 97 ? -41.538 30.042 -1.724 1.00 70.12 97 SER A O 1
ATOM 766 N N . VAL A 1 98 ? -42.741 28.352 -0.852 1.00 67.31 98 VAL A N 1
ATOM 767 C CA . VAL A 1 98 ? -43.643 28.151 -1.999 1.00 67.31 98 VAL A CA 1
ATOM 768 C C . VAL A 1 98 ? -44.993 28.862 -1.807 1.00 67.31 98 VAL A C 1
ATOM 770 O O . VAL A 1 98 ? -45.686 29.129 -2.789 1.00 67.31 98 VAL A O 1
ATOM 773 N N . LEU A 1 99 ? -45.360 29.257 -0.579 1.00 56.19 99 LEU A N 1
ATOM 774 C CA . LEU A 1 99 ? -46.497 30.156 -0.355 1.00 56.19 99 LEU A CA 1
ATOM 775 C C . LEU A 1 99 ? -46.126 31.605 -0.734 1.00 56.19 99 LEU A C 1
ATOM 777 O O . LEU A 1 99 ? -45.192 32.165 -0.155 1.00 56.19 99 LEU A O 1
ATOM 781 N N . PRO A 1 100 ? -46.868 32.267 -1.645 1.00 56.69 100 PRO A N 1
ATOM 782 C CA . PRO A 1 100 ? -46.604 33.650 -2.022 1.00 56.69 100 PRO A CA 1
ATOM 783 C C . PRO A 1 100 ? -47.020 34.589 -0.881 1.00 56.69 100 PRO A C 1
ATOM 785 O O . PRO A 1 100 ? -48.124 35.133 -0.855 1.00 56.69 100 PRO A O 1
ATOM 788 N N . THR A 1 101 ? -46.122 34.798 0.082 1.00 47.03 101 THR A N 1
ATOM 789 C CA . THR A 1 101 ? -46.257 35.860 1.081 1.00 47.03 101 THR A CA 1
ATOM 790 C C . THR A 1 101 ? -45.947 37.190 0.403 1.00 47.03 101 THR A C 1
ATOM 792 O O . THR A 1 101 ? -44.834 37.706 0.435 1.00 47.03 101 THR A O 1
ATOM 795 N N . SER A 1 102 ? -46.962 37.757 -0.242 1.00 54.44 102 SER A N 1
ATOM 796 C CA . SER A 1 102 ? -46.991 39.179 -0.562 1.00 54.44 102 SER A CA 1
ATOM 797 C C . SER A 1 102 ? -47.073 39.957 0.749 1.00 54.44 102 SER A C 1
ATOM 799 O O . SER A 1 102 ? -48.166 40.107 1.290 1.00 54.44 102 SER A O 1
ATOM 801 N N . ARG A 1 103 ? -45.942 40.452 1.267 1.00 42.97 103 ARG A N 1
ATOM 802 C CA . ARG A 1 103 ? -45.906 41.534 2.265 1.00 42.97 103 ARG A CA 1
ATOM 803 C C . ARG A 1 103 ? -44.596 42.318 2.189 1.00 42.97 103 ARG A C 1
ATOM 805 O O . ARG A 1 103 ? -43.543 41.886 2.635 1.00 42.97 103 ARG A O 1
ATOM 812 N N . ASN A 1 104 ? -44.731 43.505 1.617 1.00 47.72 104 ASN A N 1
ATOM 813 C CA . ASN A 1 104 ? -43.849 44.654 1.746 1.00 47.72 104 ASN A CA 1
ATOM 814 C C . ASN A 1 104 ? -43.803 45.083 3.234 1.00 47.72 104 ASN A C 1
ATOM 816 O O . ASN A 1 104 ? -44.878 45.390 3.739 1.00 47.72 104 ASN A O 1
ATOM 820 N N . LEU A 1 105 ? -42.642 45.054 3.924 1.00 41.91 105 LEU A N 1
ATOM 821 C CA . LEU A 1 105 ? -42.252 45.847 5.130 1.00 41.91 105 LEU A CA 1
ATOM 822 C C . LEU A 1 105 ? -40.854 45.406 5.693 1.00 41.91 105 LEU A C 1
ATOM 824 O O . LEU A 1 105 ? -40.422 44.292 5.405 1.00 41.91 105 LEU A O 1
ATOM 828 N N . PRO A 1 106 ? -40.121 46.284 6.426 1.00 49.66 106 PRO A N 1
ATOM 829 C CA . PRO A 1 106 ? -38.645 46.430 6.415 1.00 49.66 106 PRO A CA 1
ATOM 830 C C . PRO A 1 106 ? -37.844 45.581 7.434 1.00 49.66 106 PRO A C 1
ATOM 832 O O . PRO A 1 106 ? -38.427 45.032 8.370 1.00 49.66 106 PRO A O 1
ATOM 835 N N . PRO A 1 107 ? -36.496 45.502 7.298 1.00 48.91 107 PRO A N 1
ATOM 836 C CA . PRO A 1 107 ? -35.652 44.645 8.131 1.00 48.91 107 PRO A CA 1
ATOM 837 C C . PRO A 1 107 ? -35.432 45.228 9.534 1.00 48.91 107 PRO A C 1
ATOM 839 O O . PRO A 1 107 ? -34.871 46.312 9.697 1.00 48.91 107 PRO A O 1
ATOM 842 N N . ALA A 1 108 ? -35.841 44.468 10.551 1.00 39.16 108 ALA A N 1
ATOM 843 C CA . ALA A 1 108 ? -35.485 44.712 11.939 1.00 39.16 108 ALA A CA 1
ATOM 844 C C . ALA A 1 108 ? -34.115 44.099 12.260 1.00 39.16 108 ALA A C 1
ATOM 846 O O . ALA A 1 108 ? -33.789 42.972 11.893 1.00 39.16 108 ALA A O 1
ATOM 847 N N . THR A 1 109 ? -33.326 44.902 12.957 1.00 47.16 109 THR A N 1
ATOM 848 C CA . THR A 1 109 ? -31.975 44.660 13.444 1.00 47.16 109 THR A CA 1
ATOM 849 C C . THR A 1 109 ? -31.939 43.563 14.508 1.00 47.16 109 THR A C 1
ATOM 851 O O . THR A 1 109 ? -32.714 43.619 15.461 1.00 47.16 109 THR A O 1
ATOM 854 N N . SER A 1 110 ? -30.968 42.654 14.447 1.00 44.91 110 SER A N 1
ATOM 855 C CA . SER A 1 110 ? -30.529 41.916 15.637 1.00 44.91 110 SER A CA 1
ATOM 856 C C . SER A 1 110 ? -29.048 41.555 15.524 1.00 44.91 110 SER A C 1
ATOM 858 O O . SER A 1 110 ? -28.679 40.603 14.839 1.00 44.91 110 SER A O 1
ATOM 860 N N . ASN A 1 111 ? -28.210 42.340 16.203 1.00 43.91 111 ASN A N 1
ATOM 861 C CA . ASN A 1 111 ? -26.819 42.012 16.510 1.00 43.91 111 ASN A CA 1
ATOM 862 C C . ASN A 1 111 ? -26.786 40.949 17.624 1.00 43.91 111 ASN A C 1
ATOM 864 O O . ASN A 1 111 ? -27.300 41.231 18.709 1.00 43.91 111 ASN A O 1
ATOM 868 N N . PRO A 1 112 ? -26.149 39.781 17.439 1.00 48.34 112 PRO A N 1
ATOM 869 C CA . PRO A 1 112 ? -25.779 38.923 18.555 1.00 48.34 112 PRO A CA 1
ATOM 870 C C . PRO A 1 112 ? -24.443 39.385 19.154 1.00 48.34 112 PRO A C 1
ATOM 872 O O . PRO A 1 112 ? -23.387 39.337 18.526 1.00 48.34 112 PRO A O 1
ATOM 875 N N . SER A 1 113 ? -24.515 39.861 20.393 1.00 36.88 113 SER A N 1
ATOM 876 C CA . SER A 1 113 ? -23.399 40.192 21.274 1.00 36.88 113 SER A CA 1
ATOM 877 C C . SER A 1 113 ? -22.536 38.961 21.588 1.00 36.88 113 SER A C 1
ATOM 879 O O . SER A 1 113 ? -22.985 38.056 22.291 1.00 36.88 113 SER A O 1
ATOM 881 N N . SER A 1 114 ? -21.285 38.964 21.124 1.00 43.19 114 SER A N 1
ATOM 882 C CA . SER A 1 114 ? -20.228 38.034 21.548 1.00 43.19 114 SER A CA 1
ATOM 883 C C . SER A 1 114 ? -19.442 38.623 22.730 1.00 43.19 114 SER A C 1
ATOM 885 O O . SER A 1 114 ? -18.909 39.726 22.595 1.00 43.19 114 SER A O 1
ATOM 887 N N . PRO A 1 115 ? -19.307 37.930 23.876 1.00 48.62 115 PRO A N 1
ATOM 888 C CA . PRO A 1 115 ? -18.401 38.351 24.939 1.00 48.62 115 PRO A CA 1
ATOM 889 C C . PRO A 1 115 ? -16.962 37.908 24.624 1.00 48.62 115 PRO A C 1
ATOM 891 O O . PRO A 1 115 ? -16.595 36.746 24.803 1.00 48.62 115 PRO A O 1
ATOM 894 N N . SER A 1 116 ? -16.131 38.845 24.165 1.00 37.62 116 SER A N 1
ATOM 895 C CA . SER A 1 116 ? -14.684 38.651 24.027 1.00 37.62 116 SER A CA 1
ATOM 896 C C . SER A 1 116 ? -14.041 38.432 25.400 1.00 37.62 116 SER A C 1
ATOM 898 O O . SER A 1 116 ? -14.008 39.326 26.244 1.00 37.62 116 SER A O 1
ATOM 900 N N . LYS A 1 117 ? -13.518 37.222 25.622 1.00 43.62 117 LYS A N 1
ATOM 901 C CA . LYS A 1 117 ? -12.657 36.873 26.756 1.00 43.62 117 LYS A CA 1
ATOM 902 C C . LYS A 1 117 ? -11.295 37.549 26.546 1.00 43.62 117 LYS A C 1
ATOM 904 O O . LYS A 1 117 ? -10.598 37.253 25.581 1.00 43.62 117 LYS A O 1
ATOM 909 N N . ALA A 1 118 ? -10.966 38.482 27.434 1.00 41.56 118 ALA A N 1
ATOM 910 C CA . ALA A 1 118 ? -9.739 39.267 27.425 1.00 41.56 118 ALA A CA 1
ATOM 911 C C . ALA A 1 118 ? -8.473 38.391 27.482 1.00 41.56 118 ALA A C 1
ATOM 913 O O . ALA A 1 118 ? -8.366 37.480 28.304 1.00 41.56 118 ALA A O 1
ATOM 914 N N . ILE A 1 119 ? -7.521 38.712 26.608 1.00 45.19 119 ILE A N 1
ATOM 915 C CA . ILE A 1 119 ? -6.145 38.210 26.585 1.00 45.19 119 ILE A CA 1
ATOM 916 C C . ILE A 1 119 ? -5.325 39.124 27.514 1.00 45.19 119 ILE A C 1
ATOM 918 O O . ILE A 1 119 ? -5.390 40.339 27.328 1.00 45.19 119 ILE A O 1
ATOM 922 N N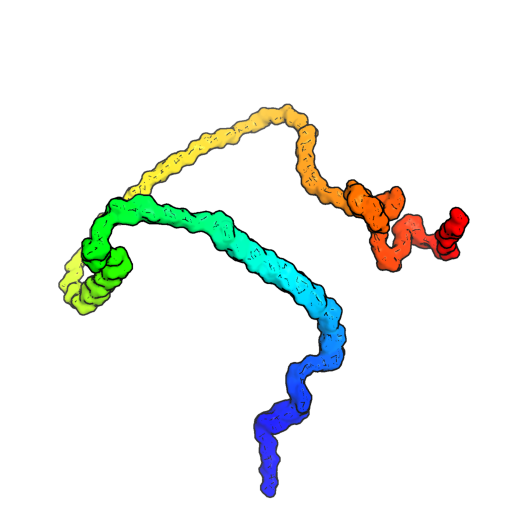 . PRO A 1 120 ? -4.573 38.613 28.504 1.00 53.22 120 PRO A N 1
ATOM 923 C CA . PRO A 1 120 ? -3.645 39.445 29.260 1.00 53.22 120 PRO A CA 1
ATOM 924 C C . PRO A 1 120 ? -2.347 39.667 28.470 1.00 53.22 120 PRO A C 1
ATOM 926 O O . PRO A 1 120 ? -1.647 38.721 28.108 1.00 53.22 120 PRO A O 1
ATOM 929 N N . GLU A 1 121 ? -2.040 40.938 28.218 1.00 47.91 121 GLU A N 1
ATOM 930 C CA . GLU A 1 121 ? -0.759 41.420 27.700 1.00 47.91 121 GLU A CA 1
ATOM 931 C C . GLU A 1 121 ? 0.348 41.199 28.744 1.00 47.91 121 GLU A C 1
ATOM 933 O O . GLU A 1 121 ? 0.195 41.564 29.912 1.00 47.91 121 GLU A O 1
ATOM 938 N N . VAL A 1 122 ? 1.472 40.609 28.329 1.00 48.53 122 VAL A N 1
ATOM 939 C CA . VAL A 1 122 ? 2.702 40.526 29.131 1.00 48.53 122 VAL A CA 1
ATOM 940 C C . VAL A 1 122 ? 3.743 41.514 28.586 1.00 48.53 122 VAL A C 1
ATOM 942 O O . VAL A 1 122 ? 3.937 41.580 27.370 1.00 48.53 122 VAL A O 1
ATOM 945 N N . PRO A 1 123 ? 4.391 42.308 29.459 1.00 52.88 123 PRO A N 1
ATOM 946 C CA . PRO A 1 123 ? 5.177 43.474 29.069 1.00 52.88 123 PRO A CA 1
ATOM 947 C C . PRO A 1 123 ? 6.533 43.100 28.461 1.00 52.88 123 PRO A C 1
ATOM 949 O O . PRO A 1 123 ? 7.302 42.325 29.029 1.00 52.88 123 PRO A O 1
ATOM 952 N N . PHE A 1 124 ? 6.851 43.730 27.329 1.00 41.56 124 PHE A N 1
ATOM 953 C CA . PHE A 1 124 ? 8.211 43.839 26.812 1.00 41.56 124 PHE A CA 1
ATOM 954 C C . PHE A 1 124 ? 9.012 44.786 27.713 1.00 41.56 124 PHE A C 1
ATOM 956 O O . PHE A 1 124 ? 8.745 45.987 27.748 1.00 41.56 124 PHE A O 1
ATOM 963 N N . ALA A 1 125 ? 10.003 44.249 28.421 1.00 42.00 125 ALA A N 1
ATOM 964 C CA . ALA A 1 125 ? 11.064 45.030 29.036 1.00 42.00 125 ALA A CA 1
ATOM 965 C C . ALA A 1 125 ? 12.398 44.284 28.934 1.00 42.00 125 ALA A C 1
ATOM 967 O O . ALA A 1 125 ? 12.481 43.059 28.983 1.00 42.00 125 ALA A O 1
ATOM 968 N N . GLU A 1 126 ? 13.418 45.090 28.713 1.00 39.88 126 GLU A N 1
ATOM 969 C CA . GLU A 1 126 ? 14.712 44.803 28.128 1.00 39.88 126 GLU A CA 1
ATOM 970 C C . GLU A 1 126 ? 15.776 44.450 29.183 1.00 39.88 126 GLU A C 1
ATOM 972 O O . GLU A 1 126 ? 15.698 44.879 30.330 1.00 39.88 126 GLU A O 1
ATOM 977 N N . ALA A 1 127 ? 16.795 43.715 28.725 1.00 39.75 127 ALA A N 1
ATOM 978 C CA . ALA A 1 127 ? 18.129 43.536 29.307 1.00 39.75 127 ALA A CA 1
ATOM 979 C C . ALA A 1 127 ? 18.291 42.752 30.629 1.00 39.75 127 ALA A C 1
ATOM 981 O O . ALA A 1 127 ? 18.148 43.283 31.725 1.00 39.75 127 ALA A O 1
ATOM 982 N N . ALA A 1 128 ? 18.847 41.538 30.514 1.00 40.22 128 ALA A N 1
ATOM 983 C CA . ALA A 1 128 ? 19.936 41.100 31.391 1.00 40.22 128 ALA A CA 1
ATOM 984 C C . ALA A 1 128 ? 20.794 40.026 30.703 1.00 40.22 128 ALA A C 1
ATOM 986 O O . ALA A 1 128 ? 20.311 39.011 30.209 1.00 40.22 128 ALA A O 1
ATOM 987 N N . VAL A 1 129 ? 22.091 40.301 30.667 1.00 47.19 129 VAL A N 1
ATOM 988 C CA . VAL A 1 129 ? 23.174 39.496 30.108 1.00 47.19 129 VAL A CA 1
ATOM 989 C C . VAL A 1 129 ? 23.468 38.340 31.068 1.00 47.19 129 VAL A C 1
ATOM 991 O O . VAL A 1 129 ? 23.864 38.602 32.200 1.00 47.19 129 VAL A O 1
ATOM 994 N N . ALA A 1 130 ? 23.301 37.082 30.648 1.00 40.84 130 ALA A N 1
ATOM 995 C CA . ALA A 1 130 ? 23.833 35.930 31.382 1.00 40.84 130 ALA A CA 1
ATOM 996 C C . ALA A 1 130 ? 23.958 34.676 30.496 1.00 40.84 130 ALA A C 1
ATOM 998 O O . ALA A 1 130 ? 22.972 34.075 30.084 1.00 40.84 130 ALA A O 1
ATOM 999 N N . ASP A 1 131 ? 25.214 34.313 30.242 1.00 37.66 131 ASP A N 1
ATOM 1000 C CA . ASP A 1 131 ? 25.746 32.955 30.094 1.00 37.66 131 ASP A CA 1
ATOM 1001 C C . ASP A 1 131 ? 25.033 31.973 29.140 1.00 37.66 131 ASP A C 1
ATOM 1003 O O . ASP A 1 131 ? 24.218 31.125 29.507 1.00 37.66 131 ASP A O 1
ATOM 1007 N N . SER A 1 132 ? 25.447 32.010 27.875 1.00 43.34 132 SER A N 1
ATOM 1008 C CA . SER A 1 132 ? 25.203 30.950 26.902 1.00 43.34 132 SER A CA 1
ATOM 1009 C C . SER A 1 132 ? 26.017 29.699 27.252 1.00 43.34 132 SER A C 1
ATOM 1011 O O . SER A 1 132 ? 27.125 29.505 26.747 1.00 43.34 132 SER A O 1
ATOM 1013 N N . LYS A 1 133 ? 25.453 28.814 28.080 1.00 43.78 133 LYS A N 1
ATOM 1014 C CA . LYS A 1 133 ? 25.949 27.444 28.253 1.00 43.78 133 LYS A CA 1
ATOM 1015 C C . LYS A 1 133 ? 24.860 26.435 27.891 1.00 43.78 133 LYS A C 1
ATOM 1017 O O . LYS A 1 133 ? 23.843 26.321 28.561 1.00 43.78 133 LYS A O 1
ATOM 1022 N N . ALA A 1 134 ? 25.146 25.689 26.823 1.00 49.09 134 ALA A N 1
ATOM 1023 C CA . ALA A 1 134 ? 24.453 24.491 26.354 1.00 49.09 134 ALA A CA 1
ATOM 1024 C C . ALA A 1 134 ? 23.013 24.677 25.841 1.00 49.09 134 ALA A C 1
ATOM 1026 O O . ALA A 1 134 ? 22.067 24.057 26.324 1.00 49.09 134 ALA A O 1
ATOM 1027 N N . THR A 1 135 ? 22.864 25.407 24.733 1.00 46.06 135 THR A N 1
ATOM 1028 C CA . THR A 1 135 ? 21.842 25.026 23.755 1.00 46.06 135 THR A CA 1
ATOM 1029 C C . THR A 1 135 ? 22.235 23.662 23.191 1.00 46.06 135 THR A C 1
ATOM 1031 O O . THR A 1 135 ? 23.245 23.504 22.507 1.00 46.06 135 THR A O 1
ATOM 1034 N N . SER A 1 136 ? 21.450 22.646 23.544 1.00 50.28 136 SER A N 1
ATOM 1035 C CA . SER A 1 136 ? 21.433 21.334 22.906 1.00 50.28 136 SER A CA 1
ATOM 1036 C C . SER A 1 136 ? 21.181 21.528 21.409 1.00 50.28 136 SER A C 1
ATOM 1038 O O . SER A 1 136 ? 20.040 21.526 20.945 1.00 50.28 136 SER A O 1
ATOM 1040 N N . SER A 1 137 ? 22.258 21.723 20.647 1.00 47.88 137 SER A N 1
ATOM 1041 C CA . SER A 1 137 ? 22.236 21.610 19.200 1.00 47.88 137 SER A CA 1
ATOM 1042 C C . SER A 1 137 ? 21.706 20.220 18.889 1.00 47.88 137 SER A C 1
ATOM 1044 O O . SER A 1 137 ? 22.318 19.227 19.293 1.00 47.88 137 SER A O 1
ATOM 1046 N N . TRP A 1 138 ? 20.585 20.140 18.181 1.00 51.91 138 TRP A N 1
ATOM 1047 C CA . TRP A 1 138 ? 20.118 18.917 17.540 1.00 51.91 138 TRP A CA 1
ATOM 1048 C C . TRP A 1 138 ? 21.133 18.561 16.442 1.00 51.91 138 TRP A C 1
ATOM 1050 O O . TRP A 1 138 ? 20.944 18.815 15.257 1.00 51.91 138 TRP A O 1
ATOM 1060 N N . GLY A 1 139 ? 22.308 18.110 16.876 1.00 53.12 139 GLY A N 1
ATOM 1061 C CA . GLY A 1 139 ? 23.472 17.906 16.046 1.00 53.12 139 GLY A CA 1
ATOM 1062 C C . GLY A 1 139 ? 23.195 16.722 15.151 1.00 53.12 139 GLY A C 1
ATOM 1063 O O . GLY A 1 139 ? 22.984 15.608 15.633 1.00 53.12 139 GLY A O 1
ATOM 1064 N N . ILE A 1 140 ? 23.197 16.965 13.845 1.00 60.75 140 ILE A N 1
ATOM 1065 C CA . ILE A 1 140 ? 23.297 15.915 12.841 1.00 60.75 140 ILE A CA 1
ATOM 1066 C C . ILE A 1 140 ? 24.642 15.232 13.106 1.00 60.75 140 ILE A C 1
ATOM 1068 O O . ILE A 1 140 ? 25.691 15.704 12.668 1.00 60.75 140 ILE A O 1
ATOM 1072 N N . LYS A 1 141 ? 24.626 14.169 13.917 1.00 64.94 141 LYS A N 1
ATOM 1073 C CA . LYS A 1 141 ? 25.813 13.363 14.197 1.00 64.94 141 LYS A CA 1
ATOM 1074 C C . LYS A 1 141 ? 26.290 12.829 12.857 1.00 64.94 141 LYS A C 1
ATOM 1076 O O . LYS A 1 141 ? 25.511 12.216 12.122 1.00 64.94 141 LYS A O 1
ATOM 1081 N N . ARG A 1 142 ? 27.551 13.096 12.512 1.00 65.12 142 ARG A N 1
ATOM 1082 C CA . ARG A 1 142 ? 28.144 12.511 11.310 1.00 65.12 142 ARG A CA 1
ATOM 1083 C C . ARG A 1 142 ? 28.015 10.996 11.432 1.00 65.12 142 ARG A C 1
ATOM 1085 O O . ARG A 1 142 ? 28.199 10.452 12.517 1.00 65.12 142 ARG A O 1
ATOM 1092 N N . LEU A 1 143 ? 27.708 10.307 10.331 1.00 65.69 143 LEU A N 1
ATOM 1093 C CA . LEU A 1 143 ? 27.539 8.845 10.337 1.00 65.69 143 LEU A CA 1
ATOM 1094 C C . LEU A 1 143 ? 28.756 8.106 10.941 1.00 65.69 143 LEU A C 1
ATOM 1096 O O . LEU A 1 143 ? 28.589 7.017 11.479 1.00 65.69 143 LEU A O 1
ATOM 1100 N N . GLY A 1 144 ? 29.953 8.710 10.911 1.00 64.75 144 GLY A N 1
ATOM 1101 C CA . GLY A 1 144 ? 31.172 8.191 11.549 1.00 64.75 144 GLY A CA 1
ATOM 1102 C C . GLY A 1 144 ? 31.227 8.272 13.085 1.00 64.75 144 GLY A C 1
ATOM 1103 O O . GLY A 1 144 ? 31.981 7.515 13.705 1.00 64.75 144 GLY A O 1
ATOM 1104 N N . ASP A 1 145 ? 30.410 9.126 13.709 1.00 64.94 145 ASP A N 1
ATOM 1105 C CA . ASP A 1 145 ? 30.311 9.285 15.173 1.00 64.94 145 ASP A CA 1
ATOM 1106 C C . ASP A 1 145 ? 29.279 8.340 15.796 1.00 64.94 145 ASP A C 1
ATOM 1108 O O . ASP A 1 145 ? 29.112 8.265 17.013 1.00 64.94 145 ASP A O 1
ATOM 1112 N N . VAL A 1 146 ? 28.554 7.614 14.952 1.00 75.81 146 VAL A N 1
ATOM 1113 C CA . VAL A 1 146 ? 27.528 6.677 15.371 1.00 75.81 146 VAL A CA 1
ATOM 1114 C C . VAL A 1 146 ? 28.175 5.303 15.551 1.00 75.81 146 VAL A C 1
ATOM 1116 O O . VAL A 1 146 ? 28.488 4.610 14.583 1.00 75.81 146 VAL A O 1
ATOM 1119 N N . GLU A 1 147 ? 28.374 4.891 16.804 1.00 74.06 147 GLU A N 1
ATOM 1120 C CA . GLU A 1 147 ? 29.106 3.661 17.154 1.00 74.06 147 GLU A CA 1
ATOM 1121 C C . GLU A 1 147 ? 28.550 2.398 16.484 1.00 74.06 147 GLU A C 1
ATOM 1123 O O . GLU A 1 147 ? 29.316 1.520 16.082 1.00 74.06 147 GLU A O 1
ATOM 1128 N N . TRP A 1 148 ? 27.227 2.312 16.295 1.00 77.44 148 TRP A N 1
ATOM 1129 C CA . TRP A 1 148 ? 26.619 1.160 15.625 1.00 77.44 148 TRP A CA 1
ATOM 1130 C C . TRP A 1 148 ? 26.997 1.073 14.138 1.00 77.44 148 TRP A C 1
ATOM 1132 O O . TRP A 1 148 ? 27.101 -0.031 13.605 1.00 77.44 148 TRP A O 1
ATOM 1142 N N . ILE A 1 149 ? 27.255 2.208 13.479 1.00 72.44 149 ILE A N 1
ATOM 1143 C CA . ILE A 1 149 ? 27.704 2.266 12.080 1.00 72.44 149 ILE A CA 1
ATOM 1144 C C . ILE A 1 149 ? 29.184 1.878 11.994 1.00 72.44 149 ILE A C 1
ATOM 1146 O O . ILE A 1 149 ? 29.560 1.080 11.131 1.00 72.44 149 ILE A O 1
ATOM 1150 N N . ARG A 1 150 ? 30.011 2.360 12.935 1.00 70.38 150 ARG A N 1
ATOM 1151 C CA . ARG A 1 150 ? 31.433 1.991 13.041 1.00 70.38 150 ARG A CA 1
ATOM 1152 C C . ARG A 1 150 ? 31.609 0.489 13.275 1.00 70.38 150 ARG A C 1
ATOM 1154 O O . ARG A 1 150 ? 32.363 -0.162 12.560 1.00 70.38 150 ARG A O 1
ATOM 1161 N N . LYS A 1 151 ? 30.833 -0.097 14.195 1.00 69.69 151 LYS A N 1
ATOM 1162 C CA . LYS A 1 151 ? 30.866 -1.542 14.492 1.00 69.69 151 LYS A CA 1
ATOM 1163 C C . LYS A 1 151 ? 30.444 -2.413 13.303 1.00 69.69 151 LYS A C 1
ATOM 1165 O O . LYS A 1 151 ? 30.851 -3.566 13.212 1.00 69.69 151 LYS A O 1
ATOM 1170 N N . ARG A 1 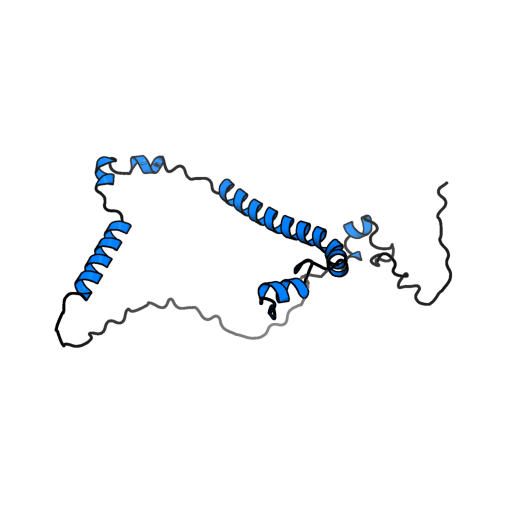152 ? 29.637 -1.871 12.387 1.00 70.38 152 ARG A N 1
ATOM 1171 C CA . ARG A 1 152 ? 29.161 -2.570 11.184 1.00 70.38 152 ARG A CA 1
ATOM 1172 C C . ARG A 1 152 ? 30.147 -2.495 10.010 1.00 70.38 152 ARG A C 1
ATOM 1174 O O . ARG A 1 152 ? 29.867 -3.076 8.966 1.00 70.38 152 ARG A O 1
ATOM 1181 N N . GLY A 1 153 ? 31.284 -1.810 10.181 1.00 67.81 153 GLY A N 1
ATOM 1182 C CA . GLY A 1 153 ? 32.353 -1.726 9.182 1.00 67.81 153 GLY A CA 1
ATOM 1183 C C . GLY A 1 153 ? 32.008 -0.845 7.983 1.00 67.81 153 GLY A C 1
ATOM 1184 O O . GLY A 1 153 ? 32.516 -1.069 6.893 1.00 67.81 153 GLY A O 1
ATOM 1185 N N . TRP A 1 154 ? 31.093 0.114 8.150 1.00 71.06 154 TRP A N 1
ATOM 1186 C CA . TRP A 1 154 ? 30.694 1.059 7.091 1.00 71.06 154 TRP A CA 1
ATOM 1187 C C . TRP A 1 154 ? 31.512 2.354 7.126 1.00 71.06 154 TRP A C 1
ATOM 1189 O O . TRP A 1 154 ? 31.293 3.274 6.337 1.00 71.06 154 TRP A O 1
ATOM 1199 N N . VAL A 1 155 ? 32.445 2.430 8.069 1.00 73.94 155 VAL A N 1
ATOM 1200 C CA . VAL A 1 155 ? 33.303 3.571 8.343 1.00 73.94 155 VAL A CA 1
ATOM 1201 C C . VAL A 1 155 ? 34.705 3.016 8.583 1.00 73.94 155 VAL A C 1
ATOM 1203 O O . VAL A 1 155 ? 34.843 2.019 9.289 1.00 73.94 155 VAL A O 1
ATOM 1206 N N . ASP A 1 156 ? 35.714 3.623 7.964 1.00 71.00 156 ASP A N 1
ATOM 1207 C CA . ASP A 1 156 ? 37.126 3.270 8.157 1.00 71.00 156 ASP A CA 1
ATOM 1208 C C . ASP A 1 156 ? 37.590 3.607 9.589 1.00 71.00 156 ASP A C 1
ATOM 1210 O O . ASP A 1 156 ? 36.958 4.412 10.278 1.00 71.00 156 ASP A O 1
ATOM 1214 N N . ASP A 1 157 ? 38.728 3.068 10.034 1.00 71.62 157 ASP A N 1
ATOM 1215 C CA . ASP A 1 157 ? 39.301 3.325 11.370 1.00 71.62 157 ASP A CA 1
ATOM 1216 C C . ASP A 1 157 ? 39.549 4.827 11.628 1.00 71.62 157 ASP A C 1
ATOM 1218 O O . ASP A 1 157 ? 39.617 5.285 12.769 1.00 71.62 157 ASP A O 1
ATOM 1222 N N . LYS A 1 158 ? 39.629 5.617 10.550 1.00 68.19 158 LYS A N 1
ATOM 1223 C CA . LYS A 1 158 ? 39.782 7.076 10.549 1.00 68.19 158 LYS A CA 1
ATOM 1224 C C . LYS A 1 158 ? 38.467 7.867 10.628 1.00 68.19 158 LYS A C 1
ATOM 1226 O O . LYS A 1 158 ? 38.506 9.093 10.646 1.00 68.19 158 LYS A O 1
ATOM 1231 N N . GLY A 1 159 ? 37.306 7.209 10.648 1.00 70.50 159 GLY A N 1
ATOM 1232 C CA . GLY A 1 159 ? 35.997 7.873 10.729 1.00 70.50 159 GLY A CA 1
ATOM 1233 C C . GLY A 1 159 ? 35.368 8.266 9.383 1.00 70.50 159 GLY A C 1
ATOM 1234 O O . GLY A 1 159 ? 34.306 8.893 9.369 1.00 70.50 159 GLY A O 1
ATOM 1235 N N . ASN A 1 160 ? 35.971 7.876 8.254 1.00 74.56 160 ASN A N 1
ATOM 1236 C CA . ASN A 1 160 ? 35.463 8.162 6.907 1.00 74.56 160 ASN A CA 1
ATOM 1237 C C . ASN A 1 160 ? 34.417 7.130 6.464 1.00 74.56 160 ASN A C 1
ATOM 1239 O O . ASN A 1 160 ? 34.622 5.933 6.638 1.00 74.56 160 ASN A O 1
ATOM 1243 N N . VAL A 1 161 ? 33.311 7.577 5.860 1.00 74.69 161 VAL A N 1
ATOM 1244 C CA . VAL A 1 161 ? 32.256 6.683 5.345 1.00 74.69 161 VAL A CA 1
ATOM 1245 C C . VAL A 1 161 ? 32.762 5.943 4.106 1.00 74.69 161 VAL A C 1
ATOM 1247 O O . VAL A 1 161 ? 33.185 6.570 3.135 1.00 74.69 161 VAL A O 1
ATOM 1250 N N . LEU A 1 162 ? 32.686 4.612 4.122 1.00 76.31 162 LEU A N 1
ATOM 1251 C CA . LEU A 1 162 ? 33.087 3.776 2.995 1.00 76.31 162 LEU A CA 1
ATOM 1252 C C . LEU A 1 162 ? 32.032 3.852 1.887 1.00 76.31 162 LEU A C 1
ATOM 1254 O O . LEU A 1 162 ? 30.918 3.345 2.026 1.00 76.31 162 LEU A O 1
ATOM 1258 N N . VAL A 1 163 ? 32.395 4.470 0.763 1.00 72.88 163 VAL A N 1
ATOM 1259 C CA . VAL A 1 163 ? 31.583 4.482 -0.458 1.00 72.88 163 VAL A CA 1
ATOM 1260 C C . VAL A 1 163 ? 32.125 3.419 -1.406 1.00 72.88 163 VAL A C 1
ATOM 1262 O O . VAL A 1 163 ? 33.277 3.475 -1.834 1.00 72.88 163 VAL A O 1
ATOM 1265 N N . TRP A 1 164 ? 31.294 2.431 -1.733 1.00 68.19 164 TRP A N 1
ATOM 1266 C CA . TRP A 1 164 ? 31.673 1.330 -2.619 1.00 68.19 164 TRP A CA 1
ATOM 1267 C C . TRP A 1 164 ? 32.161 1.849 -3.980 1.00 68.19 164 TRP A C 1
ATOM 1269 O O . TRP A 1 164 ? 31.426 2.527 -4.694 1.00 68.19 164 TRP A O 1
ATOM 1279 N N . GLY A 1 165 ? 33.402 1.508 -4.337 1.00 68.69 165 GLY A N 1
ATOM 1280 C CA . GLY A 1 165 ? 34.020 1.872 -5.616 1.00 68.69 165 GLY A CA 1
ATOM 1281 C C . GLY A 1 165 ? 34.679 3.256 -5.666 1.00 68.69 165 GLY A C 1
ATOM 1282 O O . GLY A 1 165 ? 35.284 3.582 -6.686 1.00 68.69 165 GLY A O 1
ATOM 1283 N N . ALA A 1 166 ? 34.611 4.054 -4.597 1.00 66.75 166 ALA A N 1
ATOM 1284 C CA . ALA A 1 166 ? 35.338 5.317 -4.515 1.00 66.75 166 ALA A CA 1
ATOM 1285 C C . ALA A 1 166 ? 36.783 5.086 -4.021 1.00 66.75 166 ALA A C 1
ATOM 1287 O O . ALA A 1 166 ? 36.984 4.346 -3.055 1.00 66.75 166 ALA A O 1
ATOM 1288 N N . PRO A 1 167 ? 37.799 5.709 -4.648 1.00 61.56 167 PRO A N 1
ATOM 1289 C CA . PRO A 1 167 ? 39.149 5.763 -4.099 1.00 61.56 167 PRO A CA 1
ATOM 1290 C C . PRO A 1 167 ? 39.169 6.453 -2.729 1.00 61.56 167 PRO A C 1
ATOM 1292 O O . PRO A 1 167 ? 38.392 7.371 -2.473 1.00 61.56 167 PRO A O 1
ATOM 1295 N N . ASP A 1 168 ? 40.087 6.021 -1.868 1.00 67.81 168 ASP A N 1
ATOM 1296 C CA . ASP A 1 168 ? 40.280 6.574 -0.526 1.00 67.81 168 ASP A CA 1
ATOM 1297 C C . ASP A 1 168 ? 40.606 8.083 -0.598 1.00 67.81 168 ASP A C 1
ATOM 1299 O O . ASP A 1 168 ? 41.536 8.493 -1.304 1.00 67.81 168 ASP A O 1
ATOM 1303 N N . VAL A 1 169 ? 39.831 8.915 0.111 1.00 67.50 169 VAL A N 1
ATOM 1304 C CA . VAL A 1 169 ? 39.879 10.394 0.030 1.00 67.50 169 VAL A CA 1
ATOM 1305 C C . VAL A 1 169 ? 41.203 10.990 0.516 1.00 67.50 169 VAL A C 1
ATOM 1307 O O . VAL A 1 169 ? 41.536 12.117 0.165 1.00 67.50 169 VAL A O 1
ATOM 1310 N N . ASP A 1 170 ? 42.002 10.212 1.245 1.00 62.75 170 ASP A N 1
ATOM 1311 C CA . ASP A 1 170 ? 43.337 10.607 1.707 1.00 62.75 170 ASP A CA 1
ATOM 1312 C C . ASP A 1 170 ? 44.450 10.291 0.687 1.00 62.75 170 ASP A C 1
ATOM 1314 O O . ASP A 1 170 ? 45.620 10.608 0.913 1.00 62.75 170 ASP A O 1
ATOM 1318 N N . ARG A 1 171 ? 44.130 9.620 -0.430 1.00 61.53 171 ARG A N 1
ATOM 1319 C CA . ARG A 1 171 ? 45.117 9.104 -1.403 1.00 61.53 171 ARG A CA 1
ATOM 1320 C C . ARG A 1 171 ? 44.918 9.631 -2.821 1.00 61.53 171 ARG A C 1
ATOM 1322 O O . ARG A 1 171 ? 45.419 9.039 -3.780 1.00 61.53 171 ARG A O 1
ATOM 1329 N N . ILE A 1 172 ? 44.213 10.748 -2.967 1.00 55.09 172 ILE A N 1
ATOM 1330 C CA . ILE A 1 172 ? 43.987 11.398 -4.259 1.00 55.09 172 ILE A CA 1
ATOM 1331 C C . ILE A 1 172 ? 45.356 11.839 -4.810 1.00 55.09 172 ILE A C 1
ATOM 1333 O O . ILE A 1 172 ? 45.985 12.749 -4.279 1.00 55.09 172 ILE A O 1
ATOM 1337 N N . GLY A 1 173 ? 45.861 11.136 -5.829 1.00 58.53 173 GLY A N 1
ATOM 1338 C CA . GLY A 1 173 ? 47.137 11.446 -6.492 1.00 58.53 173 GLY A CA 1
ATOM 1339 C C . GLY A 1 173 ? 48.307 10.484 -6.239 1.00 58.53 173 GLY A C 1
ATOM 1340 O O . GLY A 1 173 ? 49.365 10.682 -6.829 1.00 58.53 173 GLY A O 1
ATOM 1341 N N . ARG A 1 174 ? 48.159 9.418 -5.434 1.00 60.47 174 ARG A N 1
ATOM 1342 C CA . ARG A 1 174 ? 49.185 8.355 -5.326 1.00 60.47 174 ARG A CA 1
ATOM 1343 C C . ARG A 1 174 ? 48.710 7.071 -6.005 1.00 60.47 174 ARG A C 1
ATOM 1345 O O . ARG A 1 174 ? 47.951 6.301 -5.426 1.00 60.47 174 ARG A O 1
ATOM 1352 N N . VAL A 1 175 ? 49.170 6.829 -7.233 1.00 51.41 175 VAL A N 1
ATOM 1353 C CA . VAL A 1 175 ? 48.861 5.604 -7.987 1.00 51.41 175 VAL A CA 1
ATOM 1354 C C . VAL A 1 175 ? 49.878 4.523 -7.618 1.00 51.41 175 VAL A C 1
ATOM 1356 O O . VAL A 1 175 ? 50.985 4.482 -8.142 1.00 51.41 175 VAL A O 1
ATOM 1359 N N . GLY A 1 176 ? 49.513 3.662 -6.674 1.00 56.62 176 GLY A N 1
ATOM 1360 C CA . GLY A 1 176 ? 50.298 2.492 -6.293 1.00 56.62 176 GLY A CA 1
ATOM 1361 C C . GLY A 1 176 ? 49.384 1.453 -5.662 1.00 56.62 176 GLY A C 1
ATOM 1362 O O . GLY A 1 176 ? 49.049 1.551 -4.484 1.00 56.62 176 GLY A O 1
ATOM 1363 N N . ASN A 1 177 ? 48.938 0.485 -6.462 1.00 52.47 177 ASN A N 1
ATOM 1364 C CA . ASN A 1 177 ? 48.131 -0.636 -5.993 1.00 52.47 177 ASN A CA 1
ATOM 1365 C C . ASN A 1 177 ? 48.968 -1.513 -5.056 1.00 52.47 177 ASN A C 1
ATOM 1367 O O . ASN A 1 177 ? 49.819 -2.270 -5.511 1.00 52.47 177 ASN A O 1
ATOM 1371 N N . ALA A 1 178 ? 48.690 -1.455 -3.758 1.00 48.88 178 ALA A N 1
ATOM 1372 C CA . ALA A 1 178 ? 49.058 -2.512 -2.829 1.00 48.88 178 ALA A CA 1
ATOM 1373 C C . ALA A 1 178 ? 47.773 -3.017 -2.176 1.00 48.88 178 ALA A C 1
ATOM 1375 O O . ALA A 1 178 ? 47.293 -2.478 -1.179 1.00 48.88 178 ALA A O 1
ATOM 1376 N N . VAL A 1 179 ? 47.193 -4.049 -2.786 1.00 48.66 179 VAL A N 1
ATOM 1377 C CA . VAL A 1 179 ? 46.180 -4.883 -2.146 1.00 48.66 179 VAL A CA 1
ATOM 1378 C C . VAL A 1 179 ? 46.906 -5.612 -1.015 1.00 48.66 179 VAL A C 1
ATOM 1380 O O . VAL A 1 179 ? 47.601 -6.596 -1.249 1.00 48.66 179 VAL A O 1
ATOM 1383 N N . SER A 1 180 ? 46.829 -5.081 0.206 1.00 42.16 180 SER A N 1
ATOM 1384 C CA . SER A 1 180 ? 47.338 -5.772 1.392 1.00 42.16 180 SER A CA 1
ATOM 1385 C C . SER A 1 180 ? 46.361 -6.890 1.743 1.00 42.16 180 SER A C 1
ATOM 1387 O O . SER A 1 180 ? 45.457 -6.736 2.564 1.00 42.16 180 SER A O 1
ATOM 1389 N N . SER A 1 181 ? 46.502 -8.017 1.051 1.00 41.09 181 SER A N 1
ATOM 1390 C CA . SER A 1 181 ? 45.893 -9.281 1.437 1.00 41.09 181 SER A CA 1
ATOM 1391 C C . SER A 1 181 ? 46.537 -9.712 2.755 1.00 41.09 181 SER A C 1
ATOM 1393 O O . SER A 1 181 ? 47.606 -10.323 2.762 1.00 41.09 181 SER A O 1
ATOM 1395 N N . LYS A 1 182 ? 45.924 -9.359 3.892 1.00 44.91 182 LYS A N 1
ATOM 1396 C CA . LYS A 1 182 ? 46.306 -9.924 5.191 1.00 44.91 182 LYS A CA 1
ATOM 1397 C C . LYS A 1 182 ? 46.094 -11.437 5.128 1.00 44.91 182 LYS A C 1
ATOM 1399 O O . LYS A 1 182 ? 44.968 -11.925 5.151 1.00 44.91 182 LYS A O 1
ATOM 1404 N N . LYS A 1 183 ? 47.205 -12.159 5.004 1.00 39.97 183 LYS A N 1
ATOM 1405 C CA . LYS A 1 183 ? 47.299 -13.609 5.131 1.00 39.97 183 LYS A CA 1
ATOM 1406 C C . LYS A 1 183 ? 46.977 -13.958 6.587 1.00 39.97 183 LYS A C 1
ATOM 1408 O O . LYS A 1 183 ? 47.738 -13.596 7.480 1.00 39.97 183 LYS A O 1
ATOM 1413 N N . LEU A 1 184 ? 45.828 -14.589 6.813 1.00 42.81 184 LEU A N 1
ATOM 1414 C CA . LEU A 1 184 ? 45.524 -15.259 8.074 1.00 42.81 184 LEU A CA 1
ATOM 1415 C C . LEU A 1 184 ? 46.424 -16.502 8.156 1.00 42.81 184 LEU A C 1
ATOM 1417 O O . LEU A 1 184 ? 46.430 -17.316 7.229 1.00 42.81 184 LEU A O 1
ATOM 1421 N N . VAL A 1 185 ? 47.219 -16.584 9.221 1.00 41.91 185 VAL A N 1
ATOM 1422 C CA . VAL A 1 185 ? 47.803 -17.823 9.754 1.00 41.91 185 VAL A CA 1
ATOM 1423 C C . VAL A 1 185 ? 47.034 -18.133 11.024 1.00 41.91 185 VAL A C 1
ATOM 1425 O O . VAL A 1 185 ? 46.774 -17.160 11.770 1.00 41.91 185 VAL A O 1
#

Sequence (185 aa):
MSHHPTPKEVDRTYHPKGYGMSPSLKRARKPFILTNVLIGGTIVAFALGVYAYSISAVQQDDFSDVEDLLPPVEERSKIRSIEDEAREQRAFQSLASVLPTSRNLPPATSNPSSPSKAIPEVPFAEAAVADSKATSSWGIKRLGDVEWIRKRGWVDDKGNVLVWGAPDVDRIGRVGNAVSSKKLV

Radius of gyration: 38.67 Å; chains: 1; bounding box: 97×64×90 Å

Foldseek 3Di:
DDDDQDPVRVVCVVCVPPPDDDPVRVVVCVVVVVVCCVVVVVVVCVVVVVVVCVVVVPPPDDCPVVVVVDPPPVVVVVDDDPVNVVVVVVVVVVVVVVPPPPDDDDDDDDDDDDDDDDDDDDDDDDDDDDDDDDPPDPDPPQCLNDVVSVVVVQAPPVSHGDDPPDDDPVCVPDPDDDPPPPDDD

Organism: NCBI:txid1296109

InterPro domains:
  IPR018628 Cytochrome c oxidase assembly factor 3, mitochondrial, coiled-coil domain [PF09813] (25-68)
  IPR041752 Cytochrome c oxidase assembly factor 3, mitochondrial [PTHR15642] (9-83)

Secondary structure (DSSP, 8-state):
---PPPHHHHHHHH-TT-SPPPHHHHHHHHHHHHHHHHHHHHHHHHHHHHHHHHHHHS----THHHHTTSPPHHHHTTSPPHHHHHHHHHHHHHHHTTS------PPPP--------PPPP---------------------GGG-HHHHHTT-B-TTS-B--TTPPPTT-TT------------